Protein AF-A0A319D4X1-F1 (afdb_monomer)

Foldseek 3Di:
DDDDDDDPDDPDPDPDPDQDALVRLVVVLCVQCDPPHDPVSNVCVVVVDDPSSVVNNVVCCVVVPPQDDPVSVVVVVVVVVVVCPDPVVVVVVVVVVVVVVVVLVVVVVVLVVCLVVVVVVCVPPVPCVNVVSVVVVVVSVVVVVVVVVVVVVVVVLVVCCVVPLVVVLVDPPDDPVRNVVVVVVSVD

Mean predicted aligned error: 13.69 Å

Sequence (188 aa):
MAATLTFPSLPRFTPKANSPTFDEVAAKVDRIVGDNPTPDKYWAVQDQLTTEELAVLVDGAPAHNPIKTETQRSTYTDGAARALGSADAEDLLEKAANDAVAAAQEIDRGFLNLQSEIARIDVIHHSGFGGELTELKGRYDTILSESRDLAARLSAQTDIFDAQILPMVNRDDLTVDQKIMLVDWYIG

Organism: NCBI:txid1448320

Structure (mmCIF, N/CA/C/O backbone):
data_AF-A0A319D4X1-F1
#
_entry.id   AF-A0A319D4X1-F1
#
loop_
_atom_site.group_PDB
_atom_site.id
_atom_site.type_symbol
_atom_site.label_atom_id
_atom_site.label_alt_id
_atom_site.label_comp_id
_atom_site.label_asym_id
_atom_site.label_entity_id
_atom_site.label_seq_id
_atom_site.pdbx_PDB_ins_code
_atom_site.Cartn_x
_atom_site.Cartn_y
_atom_site.Cartn_z
_atom_site.occupancy
_atom_site.B_iso_or_equiv
_atom_site.auth_seq_id
_atom_site.auth_comp_id
_atom_site.auth_asym_id
_atom_site.auth_atom_id
_atom_site.pdbx_PDB_model_num
ATOM 1 N N . MET A 1 1 ? 9.209 64.287 -44.351 1.00 39.56 1 MET A N 1
ATOM 2 C CA . MET A 1 1 ? 7.982 63.537 -44.012 1.00 39.56 1 MET A CA 1
ATOM 3 C C . MET A 1 1 ? 8.406 62.199 -43.435 1.00 39.56 1 MET A C 1
ATOM 5 O O . MET A 1 1 ? 8.988 61.413 -44.166 1.00 39.56 1 MET A O 1
ATOM 9 N N . ALA A 1 2 ? 8.199 61.979 -42.138 1.00 36.66 2 ALA A N 1
ATOM 10 C CA . ALA A 1 2 ? 8.430 60.694 -41.481 1.00 36.66 2 ALA A CA 1
ATOM 11 C C . ALA A 1 2 ? 7.129 60.320 -40.763 1.00 36.66 2 ALA A C 1
ATOM 13 O O . ALA A 1 2 ? 6.598 61.125 -40.001 1.00 36.66 2 ALA A O 1
ATOM 14 N N . ALA A 1 3 ? 6.573 59.161 -41.109 1.00 39.78 3 ALA A N 1
ATOM 15 C CA . ALA A 1 3 ? 5.286 58.689 -40.621 1.00 39.78 3 ALA A CA 1
ATOM 16 C C . ALA A 1 3 ? 5.426 58.130 -39.199 1.00 39.78 3 ALA A C 1
ATOM 18 O O . ALA A 1 3 ? 6.251 57.254 -38.945 1.00 39.78 3 ALA A O 1
ATOM 19 N N . THR A 1 4 ? 4.610 58.637 -38.278 1.00 38.06 4 THR A N 1
ATOM 20 C CA . THR A 1 4 ? 4.496 58.129 -36.910 1.00 38.06 4 THR A CA 1
ATOM 21 C C . THR A 1 4 ? 3.738 56.803 -36.939 1.00 38.06 4 THR A C 1
ATOM 23 O O . THR A 1 4 ? 2.547 56.777 -37.242 1.00 38.06 4 THR A O 1
ATOM 26 N N . LEU A 1 5 ? 4.417 55.696 -36.640 1.00 39.69 5 LEU A N 1
ATOM 27 C CA . LEU A 1 5 ? 3.779 54.391 -36.473 1.00 39.69 5 LEU A CA 1
ATOM 28 C C . LEU A 1 5 ? 3.108 54.333 -35.095 1.00 39.69 5 LEU A C 1
ATOM 30 O O . LEU A 1 5 ? 3.773 54.364 -34.062 1.00 39.69 5 LEU A O 1
ATOM 34 N N . THR A 1 6 ? 1.778 54.279 -35.083 1.00 43.47 6 THR A N 1
ATOM 35 C CA . THR A 1 6 ? 0.977 54.034 -33.881 1.00 43.47 6 THR A CA 1
ATOM 36 C C . THR A 1 6 ? 0.981 52.534 -33.593 1.00 43.47 6 THR A C 1
ATOM 38 O O . THR A 1 6 ? 0.461 51.752 -34.387 1.00 43.47 6 THR A O 1
ATOM 41 N N . PHE A 1 7 ? 1.576 52.115 -32.476 1.00 46.25 7 PHE A N 1
ATOM 42 C CA . PHE A 1 7 ? 1.492 50.725 -32.028 1.00 46.25 7 PHE A CA 1
ATOM 43 C C . PHE A 1 7 ? 0.114 50.461 -31.398 1.00 46.25 7 PHE A C 1
ATOM 45 O O . PHE A 1 7 ? -0.331 51.272 -30.580 1.00 46.25 7 PHE A O 1
ATOM 52 N N . PRO A 1 8 ? -0.572 49.352 -31.735 1.00 51.84 8 PRO A N 1
ATOM 53 C CA . PRO A 1 8 ? -1.767 48.943 -31.010 1.00 51.84 8 PRO A CA 1
ATOM 54 C C . PRO A 1 8 ? -1.395 48.627 -29.557 1.00 51.84 8 PRO A C 1
ATOM 56 O O . PRO A 1 8 ? -0.375 47.992 -29.284 1.00 51.84 8 PRO A O 1
ATOM 59 N N . SER A 1 9 ? -2.207 49.100 -28.615 1.00 56.88 9 SER A N 1
ATOM 60 C CA . SER A 1 9 ? -2.034 48.798 -27.198 1.00 56.88 9 SER A CA 1
ATOM 61 C C . SER A 1 9 ? -2.176 47.291 -26.966 1.00 56.88 9 SER A C 1
ATOM 63 O O . SER A 1 9 ? -3.124 46.663 -27.437 1.00 56.88 9 SER A O 1
ATOM 65 N N . LEU A 1 10 ? -1.206 46.708 -26.254 1.00 47.34 10 LEU A N 1
ATOM 66 C CA . LEU A 1 10 ? -1.233 45.300 -25.860 1.00 47.34 10 LEU A CA 1
ATOM 67 C C . LEU A 1 10 ? -2.522 45.013 -25.069 1.00 47.34 10 LEU A C 1
ATOM 69 O O . LEU A 1 10 ? -2.896 45.831 -24.217 1.00 47.34 10 LEU A O 1
ATOM 73 N N . PRO A 1 11 ? -3.203 43.877 -25.310 1.00 48.12 11 PRO A N 1
ATOM 74 C CA . PRO A 1 11 ? -4.335 43.477 -24.488 1.00 48.12 11 PRO A CA 1
ATOM 75 C C . PRO A 1 11 ? -3.880 43.414 -23.027 1.00 48.12 11 PRO A C 1
ATOM 77 O O . PRO A 1 11 ? -2.875 42.784 -22.696 1.00 48.12 11 PRO A O 1
ATOM 80 N N . ARG A 1 12 ? -4.598 44.122 -22.149 1.00 45.59 12 ARG A N 1
ATOM 81 C CA . ARG A 1 12 ? -4.359 44.058 -20.707 1.00 45.59 12 ARG A CA 1
ATOM 82 C C . ARG A 1 12 ? -4.533 42.605 -20.280 1.00 45.59 12 ARG A C 1
ATOM 84 O O . ARG A 1 12 ? -5.593 42.032 -20.519 1.00 45.59 12 ARG A O 1
ATOM 91 N N . PHE A 1 13 ? -3.513 42.039 -19.642 1.00 41.12 13 PHE A N 1
ATOM 92 C CA . PHE A 1 13 ? -3.653 40.812 -18.870 1.00 41.12 13 PHE A CA 1
ATOM 93 C C . PHE A 1 13 ? -4.767 41.049 -17.845 1.00 41.12 13 PHE A C 1
ATOM 95 O O . PHE A 1 13 ? -4.584 41.769 -16.863 1.00 41.12 13 PHE A O 1
ATOM 102 N N . THR A 1 14 ? -5.951 40.501 -18.097 1.00 46.44 14 THR A N 1
ATOM 103 C CA . THR A 1 14 ? -6.913 40.263 -17.028 1.00 46.44 14 THR A CA 1
ATOM 104 C C . THR A 1 14 ? -6.267 39.261 -16.075 1.00 46.44 14 THR A C 1
ATOM 106 O O . THR A 1 14 ? -5.694 38.279 -16.561 1.00 46.44 14 THR A O 1
ATOM 109 N N . PRO A 1 15 ? -6.314 39.478 -14.749 1.00 45.69 15 PRO A N 1
ATOM 110 C CA . PRO A 1 15 ? -5.867 38.476 -13.796 1.00 45.69 15 PRO A CA 1
ATOM 111 C C . PRO A 1 15 ? -6.534 37.145 -14.141 1.00 45.69 15 PRO A C 1
ATOM 113 O O . PRO A 1 15 ? -7.727 37.112 -14.451 1.00 45.69 15 PRO A O 1
ATOM 116 N N . LYS A 1 16 ? -5.727 36.082 -14.164 1.00 47.66 16 LYS A N 1
ATOM 117 C CA . LYS A 1 16 ? -6.155 34.697 -14.366 1.00 47.66 16 LYS A CA 1
ATOM 118 C C . LYS A 1 16 ? -7.430 34.460 -13.547 1.00 47.66 16 LYS A C 1
ATOM 120 O O . LYS A 1 16 ? -7.474 34.843 -12.380 1.00 47.66 16 LYS A O 1
ATOM 125 N N . ALA A 1 17 ? -8.451 33.911 -14.205 1.00 52.28 17 ALA A N 1
ATOM 126 C CA . ALA A 1 17 ? -9.737 33.566 -13.615 1.00 52.28 17 ALA A CA 1
ATOM 127 C C . ALA A 1 17 ? -9.551 32.959 -12.216 1.00 52.28 17 ALA A C 1
ATOM 129 O O . ALA A 1 17 ? -8.661 32.129 -12.036 1.00 52.28 17 ALA A O 1
ATOM 130 N N . ASN A 1 18 ? -10.357 33.445 -11.266 1.00 63.00 18 ASN A N 1
ATOM 131 C CA . ASN A 1 18 ? -10.378 33.083 -9.850 1.00 63.00 18 ASN A CA 1
ATOM 132 C C . ASN A 1 18 ? -9.932 31.634 -9.619 1.00 63.00 18 ASN A C 1
ATOM 134 O O . ASN A 1 18 ? -10.606 30.710 -10.073 1.00 63.00 18 ASN A O 1
ATOM 138 N N . SER A 1 19 ? -8.802 31.443 -8.931 1.00 71.00 19 SER A N 1
ATOM 139 C CA . SER A 1 19 ? -8.437 30.122 -8.421 1.00 71.00 19 SER A CA 1
ATOM 140 C C . SER A 1 19 ? -9.612 29.573 -7.605 1.00 71.00 19 SER A C 1
ATOM 142 O O . SER A 1 19 ? -10.190 30.343 -6.829 1.00 71.00 19 SER A O 1
ATOM 144 N N . PRO A 1 20 ? -9.985 28.294 -7.784 1.00 82.00 20 PRO A N 1
ATOM 145 C CA . PRO A 1 20 ? -11.115 27.718 -7.072 1.00 82.00 20 PRO A CA 1
ATOM 146 C C . PRO A 1 20 ? -10.878 27.792 -5.562 1.00 82.00 20 PRO A C 1
ATOM 148 O O . PRO A 1 20 ? -9.755 27.635 -5.083 1.00 82.00 20 PRO A O 1
ATOM 151 N N . THR A 1 21 ? -11.933 28.080 -4.812 1.00 87.50 21 THR A N 1
ATOM 152 C CA . THR A 1 21 ? -11.900 28.140 -3.346 1.00 87.50 21 THR A CA 1
ATOM 153 C C . THR A 1 21 ? -12.151 26.765 -2.732 1.00 87.50 21 THR A C 1
ATOM 155 O O . THR A 1 21 ? -12.729 25.888 -3.372 1.00 87.50 21 THR A O 1
ATOM 158 N N . PHE A 1 22 ? -11.746 26.569 -1.472 1.00 88.75 22 PHE A N 1
ATOM 159 C CA . PHE A 1 22 ? -11.958 25.300 -0.768 1.00 88.75 22 PHE A CA 1
ATOM 160 C C . PHE A 1 22 ? -13.430 24.876 -0.775 1.00 88.75 22 PHE A C 1
ATOM 162 O O . PHE A 1 22 ? -13.730 23.743 -1.135 1.00 88.75 22 PHE A O 1
ATOM 169 N N . ASP A 1 23 ? -14.346 25.794 -0.461 1.00 89.00 23 ASP A N 1
ATOM 170 C CA . ASP A 1 23 ? -15.782 25.503 -0.406 1.00 89.00 23 ASP A CA 1
ATOM 171 C C . ASP A 1 23 ? -16.358 25.134 -1.784 1.00 89.00 23 ASP A C 1
ATOM 173 O O . ASP A 1 23 ? -17.223 24.264 -1.883 1.00 89.00 23 ASP A O 1
ATOM 177 N N . GLU A 1 24 ? -15.861 25.745 -2.866 1.00 90.38 24 GLU A N 1
ATOM 178 C CA . GLU A 1 24 ? -16.268 25.401 -4.236 1.00 90.38 24 GLU A CA 1
ATOM 179 C C . GLU A 1 24 ? -15.816 23.990 -4.621 1.00 90.38 24 GLU A C 1
ATOM 181 O O . GLU A 1 24 ? -16.595 23.229 -5.205 1.00 90.38 24 GLU A O 1
ATOM 186 N N . VAL A 1 25 ? -14.577 23.626 -4.276 1.00 91.56 25 VAL A N 1
ATOM 187 C CA . VAL A 1 25 ? -14.056 22.281 -4.544 1.00 91.56 25 VAL A CA 1
ATOM 188 C C . VAL A 1 25 ? -14.733 21.253 -3.638 1.00 91.56 25 VAL A C 1
ATOM 190 O O . VAL A 1 25 ? -15.152 20.211 -4.131 1.00 91.56 25 VAL A O 1
ATOM 193 N N . ALA A 1 26 ? -14.942 21.546 -2.354 1.00 90.31 26 ALA A N 1
ATOM 194 C CA . ALA A 1 26 ? -15.654 20.668 -1.424 1.00 90.31 26 ALA A CA 1
ATOM 195 C C . ALA A 1 26 ? -17.099 20.402 -1.882 1.00 90.31 26 ALA A C 1
ATOM 197 O O . ALA A 1 26 ? -17.522 19.252 -1.956 1.00 90.31 26 ALA A O 1
ATOM 198 N N . ALA A 1 27 ? -17.827 21.433 -2.323 1.00 90.50 27 ALA A N 1
ATOM 199 C CA . ALA A 1 27 ? -19.171 21.262 -2.879 1.00 90.50 27 ALA A CA 1
ATOM 200 C C . ALA A 1 27 ? -19.178 20.433 -4.177 1.00 90.50 27 ALA A C 1
ATOM 202 O O . ALA A 1 27 ? -20.160 19.751 -4.489 1.00 90.50 27 ALA A O 1
ATOM 203 N N . LYS A 1 28 ? -18.095 20.490 -4.962 1.00 90.81 28 LYS A N 1
ATOM 204 C CA . LYS A 1 28 ? -17.901 19.614 -6.123 1.00 90.81 28 LYS A CA 1
ATOM 205 C C . LYS A 1 28 ? -17.674 18.167 -5.679 1.00 90.81 28 LYS A C 1
ATOM 207 O O . LYS A 1 28 ? -18.304 17.285 -6.258 1.00 90.81 28 LYS A O 1
ATOM 212 N N . VAL A 1 29 ? -16.857 17.930 -4.650 1.00 90.94 29 VAL A N 1
ATOM 213 C CA . VAL A 1 29 ? -16.671 16.599 -4.042 1.00 90.94 29 VAL A CA 1
ATOM 214 C C . VAL A 1 29 ? -18.010 16.030 -3.575 1.00 90.94 29 VAL A C 1
ATOM 216 O O . VAL A 1 29 ? -18.377 14.935 -3.996 1.00 90.94 29 VAL A O 1
ATOM 219 N N . ASP A 1 30 ? -18.788 16.792 -2.806 1.00 90.69 30 ASP A N 1
ATOM 220 C CA . ASP A 1 30 ? -20.096 16.352 -2.302 1.00 90.69 30 ASP A CA 1
ATOM 221 C C . ASP A 1 30 ? -21.060 15.989 -3.438 1.00 90.69 30 ASP A C 1
ATOM 223 O O . ASP A 1 30 ? -21.793 15.004 -3.356 1.00 90.69 30 ASP A O 1
ATOM 227 N N . ARG A 1 31 ? -21.024 16.735 -4.550 1.00 91.44 31 ARG A N 1
ATOM 228 C CA . ARG A 1 31 ? -21.837 16.437 -5.737 1.00 91.44 31 ARG A CA 1
ATOM 229 C C . ARG A 1 31 ? -21.414 15.145 -6.437 1.00 91.44 31 ARG A C 1
ATOM 231 O O . ARG A 1 31 ? -22.276 14.442 -6.956 1.00 91.44 31 ARG A O 1
ATOM 238 N N . ILE A 1 32 ? -20.113 14.859 -6.489 1.00 88.75 32 ILE A N 1
ATOM 239 C CA . ILE A 1 32 ? -19.573 13.631 -7.095 1.00 88.75 32 ILE A CA 1
ATOM 240 C C . ILE A 1 32 ? -19.937 12.414 -6.237 1.00 88.75 32 ILE A C 1
ATOM 242 O O . ILE A 1 32 ? -20.349 11.381 -6.761 1.00 88.75 32 ILE A O 1
ATOM 246 N N . VAL A 1 33 ? -19.818 12.542 -4.916 1.00 91.31 33 VAL A N 1
ATOM 247 C CA . VAL A 1 33 ? -20.111 11.464 -3.963 1.00 91.31 33 VAL A CA 1
ATOM 248 C C . VAL A 1 33 ? -21.623 11.197 -3.869 1.00 91.31 33 VAL A C 1
ATOM 250 O O . VAL A 1 33 ? -22.069 10.039 -3.878 1.00 91.31 33 VAL A O 1
ATOM 253 N N . GLY A 1 34 ? -22.420 12.266 -3.862 1.00 89.56 34 GLY A N 1
ATOM 254 C CA . GLY A 1 34 ? -23.878 12.225 -3.825 1.00 89.56 34 GLY A CA 1
ATOM 255 C C . GLY A 1 34 ? -24.454 11.719 -2.499 1.00 89.56 34 GLY A C 1
ATOM 256 O O . GLY A 1 34 ? -23.746 11.515 -1.516 1.00 89.56 34 GLY A O 1
ATOM 257 N N . ASP A 1 35 ? -25.764 11.469 -2.488 1.00 89.00 35 ASP A N 1
ATOM 258 C CA . ASP A 1 35 ? -26.550 11.228 -1.263 1.00 89.00 35 ASP A CA 1
ATOM 259 C C . ASP A 1 35 ? -26.261 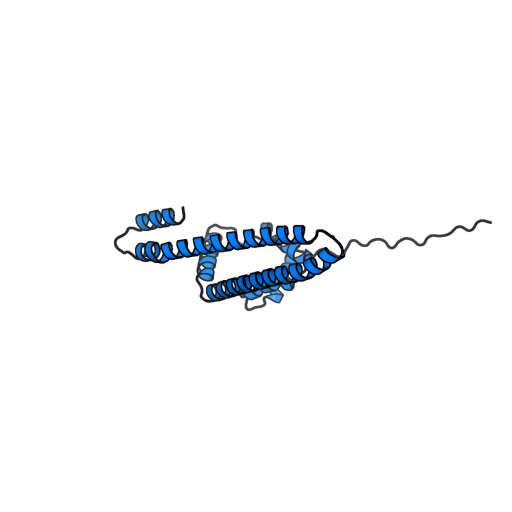9.895 -0.547 1.00 89.00 35 ASP A C 1
ATOM 261 O O . ASP A 1 35 ? -26.729 9.670 0.567 1.00 89.00 35 ASP A O 1
ATOM 265 N N . ASN A 1 36 ? -25.502 8.995 -1.179 1.00 83.75 36 ASN A N 1
ATOM 266 C CA . ASN A 1 36 ? -25.076 7.727 -0.586 1.00 83.75 36 ASN A CA 1
ATOM 267 C C . ASN A 1 36 ? -23.543 7.654 -0.572 1.00 83.75 36 ASN A C 1
ATOM 269 O O . ASN A 1 36 ? -22.966 7.029 -1.476 1.00 83.75 36 ASN A O 1
ATOM 273 N N . PRO A 1 37 ? -22.884 8.351 0.370 1.00 84.19 37 PRO A N 1
ATOM 274 C CA . PRO A 1 37 ? -21.434 8.391 0.450 1.00 84.19 37 PRO A CA 1
ATOM 275 C C . PRO A 1 37 ? -20.858 7.020 0.804 1.00 84.19 37 PRO A C 1
ATOM 277 O O . PRO A 1 37 ? -21.300 6.372 1.750 1.00 84.19 37 PRO A O 1
ATOM 280 N N . THR A 1 38 ? -19.834 6.600 0.063 1.00 80.56 38 THR A N 1
ATOM 281 C CA . THR A 1 38 ? -19.024 5.414 0.369 1.00 80.56 38 THR A CA 1
ATOM 282 C C . THR A 1 38 ? -17.539 5.774 0.273 1.00 80.56 38 THR A C 1
ATOM 284 O O . THR A 1 38 ? -17.199 6.706 -0.466 1.00 80.56 38 THR A O 1
ATOM 287 N N . PRO A 1 39 ? -16.640 5.065 0.983 1.00 77.19 39 PRO A N 1
ATOM 288 C CA . PRO A 1 39 ? -15.197 5.295 0.879 1.00 77.19 39 PRO A CA 1
AT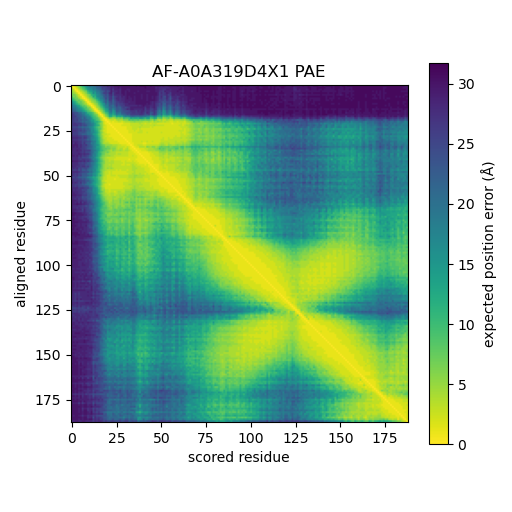OM 289 C C . PRO A 1 39 ? -14.688 5.285 -0.570 1.00 77.19 39 PRO A C 1
ATOM 291 O O . PRO A 1 39 ? -13.991 6.213 -0.972 1.00 77.19 39 PRO A O 1
ATOM 294 N N . ASP A 1 40 ? -15.132 4.326 -1.388 1.00 78.62 40 ASP A N 1
ATOM 295 C CA . ASP A 1 40 ? -14.744 4.226 -2.803 1.00 78.62 40 ASP A CA 1
ATOM 296 C C . ASP A 1 40 ? -15.137 5.451 -3.626 1.00 78.62 40 ASP A C 1
ATOM 298 O O . ASP A 1 40 ? -14.399 5.882 -4.511 1.00 78.62 40 ASP A O 1
ATOM 302 N N . LYS A 1 41 ? -16.294 6.051 -3.332 1.00 83.31 41 LYS A N 1
ATOM 303 C CA . LYS A 1 41 ? -16.720 7.271 -4.018 1.00 83.31 41 LYS A CA 1
ATOM 304 C C . LYS A 1 41 ? -15.843 8.455 -3.649 1.00 83.31 41 LYS A C 1
ATOM 306 O O . LYS A 1 41 ? -15.532 9.245 -4.530 1.00 83.31 41 LYS A O 1
ATOM 311 N N . TYR A 1 42 ? -15.427 8.569 -2.387 1.00 84.94 42 TYR A N 1
ATOM 312 C CA . TYR A 1 42 ? -14.456 9.587 -1.982 1.00 84.94 42 TYR A CA 1
ATOM 313 C C . TYR A 1 42 ? -13.078 9.334 -2.600 1.00 84.94 42 TYR A C 1
ATOM 315 O O . TYR A 1 42 ? -12.415 10.287 -2.998 1.00 84.94 42 TYR A O 1
ATOM 323 N N . TRP A 1 43 ? -12.666 8.073 -2.748 1.00 83.31 43 TRP A N 1
ATOM 324 C CA . TRP A 1 43 ? -11.414 7.722 -3.420 1.00 83.31 43 TRP A CA 1
ATOM 325 C C . TRP A 1 43 ? -11.436 8.081 -4.912 1.00 83.31 43 TRP A C 1
ATOM 327 O O . TRP A 1 43 ? -10.510 8.708 -5.419 1.00 83.31 43 TRP A O 1
ATOM 337 N N . ALA A 1 44 ? -12.532 7.774 -5.608 1.00 84.31 44 ALA A N 1
ATOM 338 C CA . ALA A 1 44 ? -12.709 8.048 -7.036 1.00 84.31 44 ALA A CA 1
ATOM 339 C C . ALA A 1 44 ? -12.850 9.544 -7.385 1.00 84.31 44 ALA A C 1
ATOM 341 O O . ALA A 1 44 ? -12.865 9.915 -8.562 1.00 84.31 44 ALA A O 1
ATOM 342 N N . VAL A 1 45 ? -12.981 10.425 -6.387 1.00 89.69 45 VAL A N 1
ATOM 343 C CA . VAL A 1 45 ? -13.009 11.879 -6.602 1.00 89.69 45 VAL A CA 1
ATOM 344 C C . VAL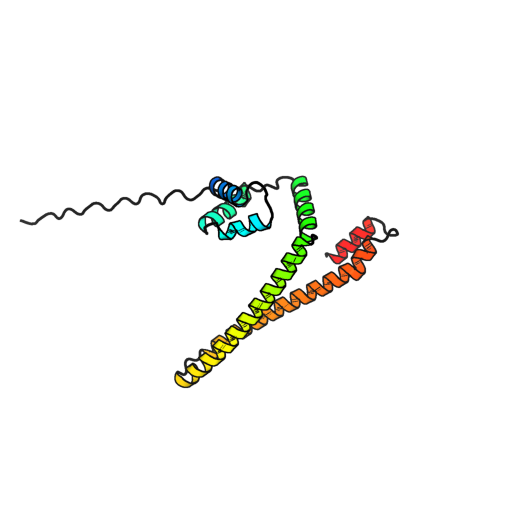 A 1 45 ? -11.659 12.382 -7.110 1.00 89.69 45 VAL A C 1
ATOM 346 O O . VAL A 1 45 ? -11.643 13.320 -7.904 1.00 89.69 45 VAL A O 1
ATOM 349 N N . GLN A 1 46 ? -10.541 11.760 -6.716 1.00 87.06 46 GLN A N 1
ATOM 350 C CA . GLN A 1 46 ? -9.207 12.227 -7.111 1.00 87.06 46 GLN A CA 1
ATOM 351 C C . GLN A 1 46 ? -9.021 12.257 -8.635 1.00 87.06 46 GLN A C 1
ATOM 353 O O . GLN A 1 46 ? -8.430 13.195 -9.160 1.00 87.06 46 GLN A O 1
ATOM 358 N N . ASP A 1 47 ? -9.617 11.294 -9.345 1.00 88.31 47 ASP A N 1
ATOM 359 C CA . ASP A 1 47 ? -9.543 11.182 -10.807 1.00 88.31 47 ASP A CA 1
ATOM 360 C C . ASP A 1 47 ? -10.406 12.233 -11.530 1.00 88.31 47 ASP A C 1
ATOM 362 O O . ASP A 1 47 ? -10.328 12.396 -12.748 1.00 88.31 47 ASP A O 1
ATOM 366 N N . GLN A 1 48 ? -11.259 12.946 -10.788 1.00 88.00 48 GLN A N 1
ATOM 367 C CA . GLN A 1 48 ? -12.230 13.918 -11.301 1.00 88.00 48 GLN A CA 1
ATOM 368 C C . GLN A 1 48 ? -11.901 15.366 -10.910 1.00 88.00 48 GLN A C 1
ATOM 370 O O . GLN A 1 48 ? -12.616 16.300 -11.302 1.00 88.00 48 GLN A O 1
ATOM 375 N N . LEU A 1 49 ? -10.833 15.564 -10.137 1.00 90.50 49 LEU A N 1
ATOM 376 C CA . LEU A 1 49 ? -10.332 16.873 -9.738 1.00 90.50 49 LEU A CA 1
ATOM 377 C C . LEU A 1 49 ? -9.068 17.232 -10.522 1.00 90.50 49 LEU A C 1
ATOM 379 O O . LEU A 1 49 ? -8.265 16.370 -10.873 1.00 90.50 49 LEU A O 1
ATOM 383 N N . THR A 1 50 ? -8.879 18.521 -10.802 1.00 91.62 50 THR A N 1
ATOM 384 C CA . THR A 1 50 ? -7.611 19.002 -11.368 1.00 91.62 50 THR A CA 1
ATOM 385 C C . THR A 1 50 ? -6.538 19.101 -10.287 1.00 91.62 50 THR A C 1
ATOM 387 O O . THR A 1 50 ? -6.835 19.176 -9.094 1.00 91.62 50 THR A O 1
ATOM 390 N N . THR A 1 51 ? -5.269 19.170 -10.695 1.00 89.38 51 THR A N 1
ATOM 391 C CA . THR A 1 51 ? -4.144 19.370 -9.771 1.00 89.38 51 THR A CA 1
ATOM 392 C C . THR A 1 51 ? -4.312 20.631 -8.920 1.00 89.38 51 THR A C 1
ATOM 394 O O . THR A 1 51 ? -4.009 20.612 -7.731 1.00 89.38 51 THR A O 1
ATOM 397 N N . GLU A 1 52 ? -4.823 21.723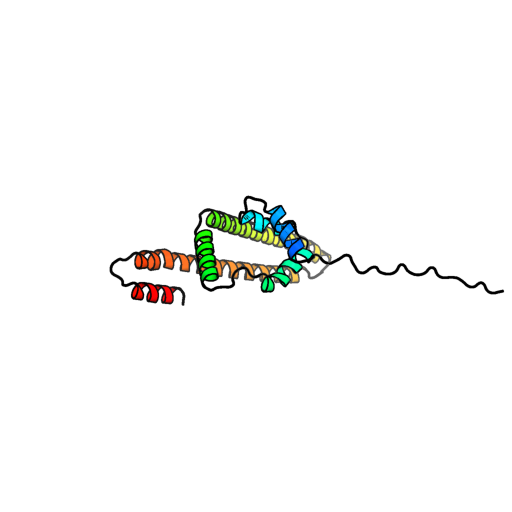 -9.496 1.00 88.88 52 GLU A N 1
ATOM 398 C CA . GLU A 1 52 ? -5.109 22.957 -8.757 1.00 88.88 52 GLU A CA 1
ATOM 399 C C . GLU A 1 52 ? -6.239 22.783 -7.735 1.00 88.88 52 GLU A C 1
ATOM 401 O O . GLU A 1 52 ? -6.137 23.302 -6.629 1.00 88.88 52 GLU A O 1
ATOM 406 N N . GLU A 1 53 ? -7.300 22.044 -8.068 1.00 89.81 53 GLU A N 1
ATOM 407 C CA . GLU A 1 53 ? -8.401 21.758 -7.139 1.00 89.81 53 GLU A CA 1
ATOM 408 C C . GLU A 1 53 ? -7.942 20.852 -5.984 1.00 89.81 53 GLU A C 1
ATOM 410 O O . GLU A 1 53 ? -8.285 21.103 -4.828 1.00 89.81 53 GLU A O 1
ATOM 415 N N . LEU A 1 54 ? -7.114 19.842 -6.275 1.00 89.38 54 LEU A N 1
ATOM 416 C CA . LEU A 1 54 ? -6.491 18.990 -5.259 1.00 89.38 54 LEU A CA 1
ATOM 417 C C . LEU A 1 54 ? -5.587 19.800 -4.325 1.00 89.38 54 LEU A C 1
ATOM 419 O O . LEU A 1 54 ? -5.672 19.644 -3.109 1.00 89.38 54 LEU A O 1
ATOM 423 N N . ALA A 1 55 ? -4.762 20.697 -4.875 1.00 89.06 55 ALA A N 1
ATOM 424 C CA . ALA A 1 55 ? -3.902 21.570 -4.079 1.00 89.06 55 ALA A CA 1
ATOM 425 C C . ALA A 1 55 ? -4.720 22.454 -3.125 1.00 89.06 55 ALA A C 1
ATOM 427 O O . ALA A 1 55 ? -4.382 22.567 -1.952 1.00 89.06 55 ALA A O 1
ATOM 428 N N . VAL A 1 56 ? -5.847 23.002 -3.591 1.00 91.62 56 VAL A N 1
ATOM 429 C CA . VAL A 1 56 ? -6.758 23.802 -2.758 1.00 91.62 56 VAL A CA 1
ATOM 430 C C . VAL A 1 56 ? -7.346 22.984 -1.601 1.00 91.62 56 VAL A C 1
ATOM 432 O O . VAL A 1 56 ? -7.428 23.495 -0.482 1.00 91.62 56 VAL A O 1
ATOM 435 N N . LEU A 1 57 ? -7.726 21.720 -1.830 1.00 88.19 57 LEU A N 1
ATOM 436 C CA . LEU A 1 57 ? -8.201 20.835 -0.758 1.00 88.19 57 LEU A CA 1
ATOM 437 C C . LEU A 1 57 ? -7.102 20.530 0.264 1.00 88.19 57 LEU A C 1
ATOM 439 O O . LEU A 1 57 ? -7.364 20.563 1.465 1.00 88.19 57 LEU A O 1
ATOM 443 N N . VAL A 1 58 ? -5.879 20.264 -0.200 1.00 87.88 58 VAL A N 1
ATOM 444 C CA . VAL A 1 58 ? -4.726 19.978 0.668 1.00 87.88 58 VAL A CA 1
ATOM 445 C C . VAL A 1 58 ? -4.359 21.200 1.512 1.00 87.88 58 VAL A C 1
ATOM 447 O O . VAL A 1 58 ? -4.234 21.083 2.731 1.00 87.88 58 VAL A O 1
ATOM 450 N N . ASP A 1 59 ? -4.254 22.376 0.894 1.00 89.69 59 ASP A N 1
ATOM 451 C CA . ASP A 1 59 ? -3.876 23.620 1.571 1.00 89.69 59 ASP A CA 1
ATOM 452 C C . ASP A 1 59 ? -4.953 24.088 2.564 1.00 89.69 59 ASP A C 1
ATOM 454 O O . ASP A 1 59 ? -4.640 24.658 3.612 1.00 89.69 59 ASP A O 1
ATOM 458 N N . GLY A 1 60 ? -6.231 23.831 2.263 1.00 85.44 60 GLY A N 1
ATOM 459 C CA . GLY A 1 60 ? -7.354 24.149 3.145 1.00 85.44 60 GLY A CA 1
ATOM 460 C C . GLY A 1 60 ? -7.581 23.132 4.270 1.00 85.44 60 GLY A C 1
ATOM 461 O O . GLY A 1 60 ? -8.139 23.490 5.311 1.00 85.44 60 GLY A O 1
ATOM 462 N N . ALA A 1 61 ? -7.121 21.886 4.123 1.00 84.25 61 ALA A N 1
ATOM 463 C CA . ALA A 1 61 ? -7.393 20.807 5.076 1.00 84.25 61 ALA A CA 1
ATOM 464 C C . ALA A 1 61 ? -7.078 21.151 6.549 1.00 84.25 61 ALA A C 1
ATOM 466 O O . ALA A 1 61 ? -7.909 20.839 7.408 1.00 84.25 61 ALA A O 1
ATOM 467 N N . PRO A 1 62 ? -5.967 21.840 6.896 1.00 84.94 62 PRO A N 1
ATOM 468 C CA . PRO A 1 62 ? -5.691 22.212 8.284 1.00 84.94 62 PRO A CA 1
ATOM 469 C C . PRO A 1 62 ? -6.757 23.134 8.894 1.00 84.94 62 PRO A C 1
ATOM 471 O O . PRO A 1 62 ? -7.132 22.963 10.054 1.00 84.94 62 PRO A O 1
ATOM 474 N N . ALA A 1 63 ? -7.266 24.098 8.118 1.00 85.81 63 ALA A N 1
ATOM 475 C CA . ALA A 1 63 ? -8.290 25.044 8.566 1.00 85.81 63 ALA A CA 1
ATOM 476 C C . ALA A 1 63 ? -9.689 24.405 8.641 1.00 85.81 63 ALA A C 1
ATOM 478 O O . ALA A 1 63 ? -10.527 24.830 9.440 1.00 85.81 63 ALA A O 1
ATOM 479 N N . HIS A 1 64 ? -9.919 23.358 7.846 1.00 84.75 64 HIS A N 1
ATOM 480 C CA . HIS A 1 64 ? -11.195 22.653 7.729 1.00 84.75 64 HIS A CA 1
ATOM 481 C C . HIS A 1 64 ? -11.203 21.277 8.415 1.00 84.75 64 HIS A C 1
ATOM 483 O O . HIS A 1 64 ? -12.091 20.468 8.155 1.00 84.75 64 HIS A O 1
ATOM 489 N N . ASN A 1 65 ? -10.261 21.012 9.327 1.00 82.69 65 ASN A N 1
ATOM 490 C CA . ASN A 1 65 ? -10.185 19.738 10.037 1.00 82.69 65 ASN A CA 1
ATOM 491 C C . ASN A 1 65 ? -11.495 19.448 10.818 1.00 82.69 65 ASN A C 1
ATOM 493 O O . ASN A 1 65 ? -11.852 20.211 11.730 1.00 82.69 65 ASN A O 1
ATOM 497 N N . PRO A 1 66 ? -12.214 18.350 10.503 1.00 81.50 66 PRO A N 1
ATOM 498 C CA . PRO A 1 66 ? -13.457 17.996 11.186 1.00 81.50 66 PRO A CA 1
ATOM 499 C C . PRO A 1 66 ? -13.229 17.447 12.604 1.00 81.50 66 PRO A C 1
ATOM 501 O O . PRO A 1 66 ? -14.154 17.456 13.418 1.00 81.50 66 PRO A O 1
ATOM 504 N N . ILE A 1 67 ? -12.010 17.002 12.927 1.00 87.75 67 ILE A N 1
ATOM 505 C CA . ILE A 1 67 ? -11.647 16.421 14.224 1.00 87.75 67 ILE A CA 1
ATOM 506 C C . ILE A 1 67 ? -11.074 17.520 15.127 1.00 87.75 67 ILE A C 1
ATOM 508 O O . ILE A 1 67 ? -9.892 17.856 15.057 1.00 87.75 67 ILE A O 1
ATOM 512 N N . LYS A 1 68 ? -11.922 18.091 15.987 1.00 89.25 68 LYS A N 1
ATOM 513 C CA . LYS A 1 68 ? -11.590 19.219 16.878 1.00 89.25 68 LYS A CA 1
ATOM 514 C C . LYS A 1 68 ? -11.474 18.826 18.347 1.00 89.25 68 LYS A C 1
ATOM 516 O O . LYS A 1 68 ? -10.850 19.547 19.121 1.00 89.25 68 LYS A O 1
ATOM 521 N N . THR A 1 69 ? -12.089 17.716 18.746 1.00 91.56 69 THR A N 1
ATOM 522 C CA . THR A 1 69 ? -12.110 17.248 20.137 1.00 91.56 69 THR A CA 1
ATOM 523 C C . THR A 1 69 ? -11.529 15.849 20.271 1.00 91.56 69 THR A C 1
ATOM 525 O O . THR A 1 69 ? -11.496 15.078 19.313 1.00 91.56 69 THR A O 1
ATOM 528 N N . GLU A 1 70 ? -11.116 15.496 21.487 1.00 88.81 70 GLU A N 1
ATOM 529 C CA . GLU A 1 70 ? -10.608 14.152 21.769 1.00 88.81 70 GLU A CA 1
ATOM 530 C C . GLU A 1 70 ? -11.682 13.077 21.575 1.00 88.81 70 GLU A C 1
ATOM 532 O O . GLU A 1 70 ? -11.410 12.007 21.046 1.00 88.81 70 GLU A O 1
ATOM 537 N N . THR A 1 71 ? -12.942 13.388 21.887 1.00 90.88 71 THR A N 1
ATOM 538 C CA . THR A 1 71 ? -14.069 12.492 21.596 1.00 90.88 71 THR A CA 1
ATOM 539 C C . THR A 1 71 ? -14.232 12.254 20.094 1.00 90.88 71 THR A C 1
ATOM 541 O O . THR A 1 71 ? -14.433 11.120 19.680 1.00 90.88 71 THR A O 1
ATOM 544 N N . GLN A 1 72 ? -14.109 13.294 19.260 1.00 88.12 72 GLN A N 1
ATOM 545 C CA . GLN A 1 72 ? -14.159 13.136 17.801 1.00 88.12 72 GLN A CA 1
ATOM 546 C C . GLN A 1 72 ? -12.975 12.321 17.279 1.00 88.12 72 GLN A C 1
ATOM 548 O O . GLN A 1 72 ? -13.156 11.510 16.374 1.00 88.12 72 GLN A O 1
ATOM 553 N N . ARG A 1 73 ? -11.787 12.506 17.868 1.00 88.19 73 ARG A N 1
ATOM 554 C CA . ARG A 1 73 ? -10.600 11.708 17.551 1.00 88.19 73 ARG A CA 1
ATOM 555 C C . ARG A 1 73 ? -10.836 10.236 17.878 1.00 88.19 73 ARG A C 1
ATOM 557 O O . ARG A 1 73 ? -10.634 9.405 17.006 1.00 88.19 73 ARG A O 1
ATOM 564 N N . SER A 1 74 ? -11.318 9.928 19.082 1.00 86.56 74 SER A N 1
ATOM 565 C CA . SER A 1 74 ? -11.636 8.556 19.495 1.00 86.56 74 SER A CA 1
ATOM 566 C C . SER A 1 74 ? -12.652 7.910 18.555 1.00 86.56 74 SER A C 1
ATOM 568 O O . SER A 1 74 ? -12.400 6.827 18.043 1.00 86.56 74 SER A O 1
ATOM 570 N N . THR A 1 75 ? -13.758 8.598 18.249 1.00 87.50 75 THR A N 1
ATOM 571 C CA . THR A 1 75 ? -14.785 8.085 17.330 1.00 87.50 75 THR A CA 1
ATOM 572 C C . THR A 1 75 ? -14.232 7.829 15.929 1.00 87.50 75 THR A C 1
ATOM 574 O O . THR A 1 75 ? -14.575 6.825 15.308 1.00 87.50 75 THR A O 1
ATOM 577 N N . TYR A 1 76 ? -13.380 8.725 15.421 1.00 86.94 76 TYR A N 1
ATOM 578 C CA . TYR A 1 76 ? -12.711 8.531 14.137 1.00 86.94 76 TYR A CA 1
ATOM 579 C C . TYR A 1 76 ? -11.802 7.299 14.166 1.00 86.94 76 TYR A C 1
ATOM 581 O O . TYR A 1 76 ? -11.899 6.458 13.278 1.00 86.94 76 TYR A O 1
ATOM 589 N N . THR A 1 77 ? -10.965 7.166 15.197 1.00 85.94 77 THR A N 1
ATOM 590 C CA . THR A 1 77 ? -10.057 6.024 15.361 1.00 85.94 77 THR A CA 1
ATOM 591 C C . THR A 1 77 ? -10.826 4.706 15.448 1.00 85.94 77 THR A C 1
ATOM 593 O O . THR A 1 77 ? -10.481 3.760 14.745 1.00 85.94 77 THR A O 1
ATOM 596 N N . ASP A 1 78 ? -11.904 4.652 16.233 1.00 85.62 78 ASP A N 1
ATOM 597 C CA . ASP A 1 78 ? -12.747 3.459 16.360 1.00 85.62 78 ASP A CA 1
ATOM 598 C C . ASP A 1 78 ? -13.420 3.094 15.031 1.00 85.62 78 ASP A C 1
ATOM 600 O O . ASP A 1 78 ? -13.482 1.923 14.651 1.00 85.62 78 ASP A O 1
ATOM 604 N N . GLY A 1 79 ? -13.924 4.098 14.307 1.00 83.62 79 GLY A N 1
ATOM 605 C CA . GLY A 1 79 ? -14.518 3.915 12.985 1.00 83.62 79 GLY A CA 1
ATOM 606 C C . GLY A 1 79 ? -13.505 3.399 11.965 1.00 83.62 79 GLY A C 1
ATOM 607 O O . GLY A 1 79 ? -13.794 2.441 11.250 1.00 83.62 79 GLY A O 1
ATOM 608 N N . ALA A 1 80 ? -12.306 3.982 11.942 1.00 83.88 80 ALA A N 1
ATOM 609 C CA . ALA A 1 80 ? -11.215 3.560 11.072 1.00 83.88 80 ALA A CA 1
ATOM 610 C C . ALA A 1 80 ? -10.766 2.126 11.383 1.00 83.88 80 ALA A C 1
ATOM 612 O O . ALA A 1 80 ? -10.631 1.322 10.466 1.00 83.88 80 ALA A O 1
ATOM 613 N N . ALA A 1 81 ? -10.613 1.773 12.662 1.00 80.50 81 ALA A N 1
ATOM 614 C CA . ALA A 1 81 ? -10.248 0.420 13.073 1.00 80.50 81 ALA A CA 1
ATOM 615 C C . ALA A 1 81 ? -11.291 -0.616 12.624 1.00 80.50 81 ALA A C 1
ATOM 617 O O . ALA A 1 81 ? -10.938 -1.667 12.094 1.00 80.50 81 ALA A O 1
ATOM 618 N N . ARG A 1 82 ? -12.585 -0.306 12.774 1.00 80.38 82 ARG A N 1
ATOM 619 C CA . ARG A 1 82 ? -13.672 -1.185 12.310 1.00 80.38 82 ARG A CA 1
ATOM 620 C C . ARG A 1 82 ? -13.722 -1.311 10.794 1.00 80.38 82 ARG A C 1
ATOM 622 O O . ARG A 1 82 ? -13.985 -2.399 10.299 1.00 80.38 82 ARG A O 1
ATOM 629 N N . ALA A 1 83 ? -13.487 -0.217 10.072 1.00 81.06 83 ALA A N 1
ATOM 630 C CA . ALA A 1 83 ? -13.438 -0.239 8.617 1.00 81.06 83 ALA A CA 1
ATOM 631 C C . ALA A 1 83 ? -12.266 -1.098 8.120 1.00 81.06 83 ALA A C 1
ATOM 633 O O . ALA A 1 83 ? -12.462 -1.937 7.249 1.00 81.06 83 ALA A O 1
ATOM 634 N N . LEU A 1 84 ? -11.080 -0.956 8.719 1.00 80.00 84 LEU A N 1
ATOM 635 C CA . LEU A 1 84 ? -9.896 -1.752 8.375 1.00 80.00 84 LEU A CA 1
ATOM 636 C C . LEU A 1 84 ? -10.061 -3.245 8.686 1.00 80.00 84 LEU A C 1
ATOM 638 O O . LEU A 1 84 ? -9.496 -4.069 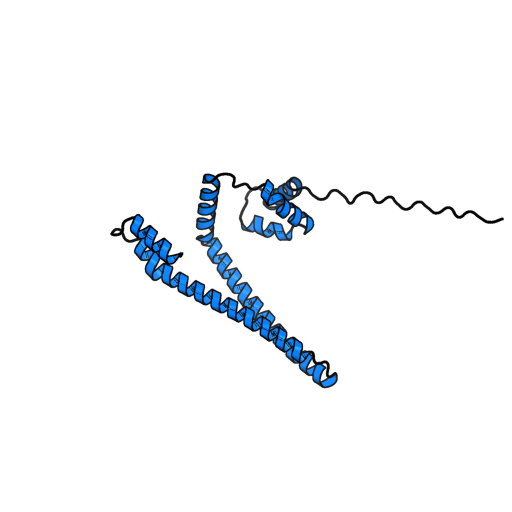7.981 1.00 80.00 84 LEU A O 1
ATOM 642 N N . GLY A 1 85 ? -10.837 -3.594 9.714 1.00 79.31 85 GLY A N 1
ATOM 643 C CA . GLY A 1 85 ? -11.174 -4.983 10.043 1.00 79.31 85 GLY A CA 1
ATOM 644 C C . GLY A 1 85 ? -12.395 -5.541 9.302 1.00 79.31 85 GLY A C 1
ATOM 645 O O . GLY A 1 85 ? -12.908 -6.585 9.700 1.00 79.31 85 GLY A O 1
ATOM 646 N N . SER A 1 86 ? -12.926 -4.831 8.302 1.00 81.50 86 SER A N 1
ATOM 647 C CA . SER A 1 86 ? -14.079 -5.290 7.519 1.00 81.50 86 SER A CA 1
ATOM 648 C C . SER A 1 86 ? -13.652 -6.160 6.334 1.00 81.50 86 SER A C 1
ATOM 650 O O . SER A 1 86 ? -12.550 -6.002 5.815 1.00 81.50 86 SER A O 1
ATOM 652 N N . ALA A 1 87 ? -14.555 -7.027 5.865 1.00 82.62 87 ALA A N 1
ATOM 653 C CA . ALA A 1 87 ? -14.322 -7.844 4.670 1.00 82.62 87 ALA A CA 1
ATOM 654 C C . ALA A 1 87 ? -14.053 -6.984 3.421 1.00 82.62 87 ALA A C 1
ATOM 656 O O . ALA A 1 87 ? -13.188 -7.316 2.623 1.00 82.62 87 ALA A O 1
ATOM 657 N N . ASP A 1 88 ? -14.722 -5.831 3.295 1.00 76.62 88 ASP A N 1
ATOM 658 C CA . ASP A 1 88 ? -14.492 -4.901 2.181 1.00 76.62 88 ASP A CA 1
ATOM 659 C C . ASP A 1 88 ? -13.037 -4.395 2.159 1.00 76.62 88 ASP A C 1
ATOM 661 O O . ASP A 1 88 ? -12.432 -4.254 1.096 1.00 76.62 88 ASP A O 1
ATOM 665 N N . ALA A 1 89 ? -12.455 -4.125 3.332 1.00 81.12 89 ALA A N 1
ATOM 666 C CA . ALA A 1 89 ? -11.057 -3.716 3.430 1.00 81.12 89 ALA A CA 1
ATOM 667 C C . ALA A 1 89 ? -10.097 -4.874 3.126 1.00 81.12 89 ALA A C 1
ATOM 669 O O . ALA A 1 89 ? -9.080 -4.648 2.474 1.00 81.12 89 ALA A O 1
ATOM 670 N N . GLU A 1 90 ? -10.422 -6.094 3.555 1.00 83.00 90 GLU A N 1
ATOM 671 C CA . GLU A 1 90 ? -9.657 -7.301 3.226 1.00 83.00 90 GLU A CA 1
ATOM 672 C C . GLU A 1 90 ? -9.606 -7.530 1.707 1.00 83.00 90 GLU A C 1
ATOM 674 O O . GLU A 1 90 ? -8.514 -7.605 1.142 1.00 83.00 90 GLU A O 1
ATOM 679 N N . ASP A 1 91 ? -10.759 -7.504 1.034 1.00 82.56 91 ASP A N 1
ATOM 680 C CA . ASP A 1 91 ? -10.870 -7.658 -0.422 1.00 82.56 91 ASP A CA 1
ATOM 681 C C . ASP A 1 91 ? -10.073 -6.575 -1.174 1.00 82.56 91 ASP A C 1
ATOM 683 O O . ASP A 1 91 ? -9.381 -6.850 -2.163 1.00 82.56 91 ASP A O 1
ATOM 687 N N . LEU A 1 92 ? -10.142 -5.320 -0.710 1.00 81.94 92 LEU A N 1
ATOM 688 C CA . LEU A 1 92 ? -9.387 -4.209 -1.296 1.00 81.94 92 LEU A CA 1
ATOM 689 C C . LEU A 1 92 ? -7.876 -4.377 -1.114 1.00 81.94 92 LEU A C 1
ATOM 691 O O . LEU A 1 92 ? -7.119 -4.123 -2.055 1.00 81.94 92 LEU A O 1
ATOM 695 N N . LEU A 1 93 ? -7.431 -4.799 0.072 1.00 84.25 93 LEU A N 1
ATOM 696 C CA . LEU A 1 93 ? -6.018 -5.036 0.363 1.00 84.25 93 LEU A CA 1
ATOM 697 C C . LEU A 1 93 ? -5.475 -6.217 -0.446 1.00 84.25 93 LEU A C 1
ATOM 699 O O . LEU A 1 93 ? -4.385 -6.108 -1.010 1.00 84.25 93 LEU A O 1
ATOM 703 N N . GLU A 1 94 ? -6.238 -7.304 -0.568 1.00 87.50 94 GLU A N 1
ATOM 704 C CA . GLU A 1 94 ? -5.870 -8.453 -1.396 1.00 87.50 94 GLU A CA 1
ATOM 705 C C . GLU A 1 94 ? -5.751 -8.051 -2.869 1.00 87.50 94 GLU A C 1
ATOM 707 O O . GLU A 1 94 ? -4.747 -8.343 -3.528 1.00 87.50 94 GLU A O 1
ATOM 712 N N . LYS A 1 95 ? -6.740 -7.320 -3.393 1.00 86.81 95 LYS A N 1
ATOM 713 C CA . LYS A 1 95 ? -6.695 -6.816 -4.767 1.00 86.81 95 LYS A CA 1
ATOM 714 C C . LYS A 1 95 ? -5.482 -5.914 -4.993 1.00 86.81 95 LYS A C 1
ATOM 716 O O . LYS A 1 95 ? -4.754 -6.117 -5.960 1.00 86.81 95 LYS A O 1
ATOM 721 N N . ALA A 1 96 ? -5.235 -4.958 -4.098 1.00 85.62 96 ALA A N 1
ATOM 722 C CA . ALA A 1 96 ? -4.090 -4.058 -4.203 1.00 85.62 96 ALA A CA 1
ATOM 723 C C . ALA A 1 96 ? -2.753 -4.818 -4.164 1.00 85.62 96 ALA A C 1
ATOM 725 O O . ALA A 1 96 ? -1.838 -4.494 -4.923 1.00 85.62 96 ALA A O 1
ATOM 726 N N . ALA A 1 97 ? -2.641 -5.856 -3.328 1.00 86.31 97 ALA A N 1
ATOM 727 C CA . ALA A 1 97 ? -1.463 -6.716 -3.281 1.00 86.31 97 ALA A CA 1
ATOM 728 C C . ALA A 1 97 ? -1.258 -7.472 -4.605 1.00 86.31 97 ALA A C 1
ATOM 730 O O . ALA A 1 97 ? -0.145 -7.500 -5.136 1.00 86.31 97 ALA A O 1
ATOM 731 N N . ASN A 1 98 ? -2.327 -8.030 -5.175 1.00 90.19 98 ASN A N 1
ATOM 732 C CA . ASN A 1 98 ? -2.285 -8.721 -6.464 1.00 90.19 98 ASN A CA 1
ATOM 733 C C . ASN A 1 98 ? -1.906 -7.778 -7.617 1.00 90.19 98 ASN A C 1
ATOM 735 O O . ASN A 1 98 ? -1.040 -8.117 -8.428 1.00 90.19 98 ASN A O 1
ATOM 739 N N . ASP A 1 99 ? -2.492 -6.580 -7.658 1.00 90.75 99 ASP A N 1
ATOM 740 C CA . ASP A 1 99 ? -2.178 -5.551 -8.653 1.00 90.75 99 ASP A CA 1
ATOM 741 C C . ASP A 1 99 ? -0.704 -5.113 -8.549 1.00 90.75 99 ASP A C 1
ATOM 743 O O . ASP A 1 99 ? -0.014 -4.988 -9.564 1.00 90.75 99 ASP A O 1
ATOM 747 N N . ALA A 1 100 ? -0.172 -4.963 -7.329 1.00 88.44 100 ALA A N 1
ATOM 748 C CA . ALA A 1 100 ? 1.239 -4.649 -7.103 1.00 88.44 100 ALA A CA 1
ATOM 749 C C . ALA A 1 100 ? 2.178 -5.767 -7.594 1.00 88.44 100 ALA A C 1
ATOM 751 O O . ALA A 1 100 ? 3.203 -5.487 -8.223 1.00 88.44 100 ALA A O 1
ATOM 752 N N . VAL A 1 101 ? 1.825 -7.037 -7.358 1.00 90.50 101 VAL A N 1
ATOM 753 C CA . VAL A 1 101 ? 2.582 -8.192 -7.873 1.00 90.50 101 VAL A CA 1
ATOM 754 C C . VAL A 1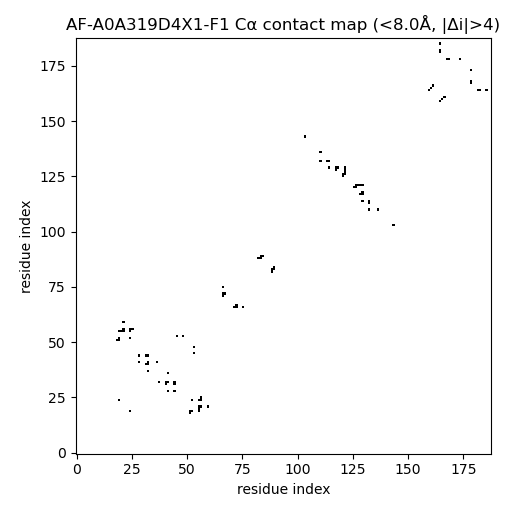 101 ? 2.576 -8.211 -9.401 1.00 90.50 101 VAL A C 1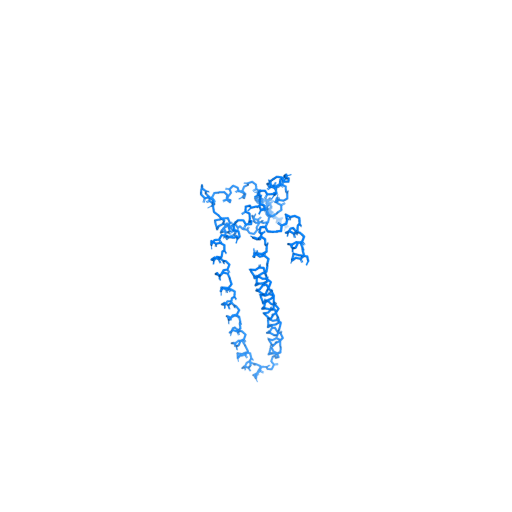
ATOM 756 O O . VAL A 1 101 ? 3.629 -8.414 -10.011 1.00 90.50 101 VAL A O 1
ATOM 759 N N . ALA A 1 102 ? 1.421 -7.976 -10.026 1.00 92.31 102 ALA A N 1
ATOM 760 C CA . ALA A 1 102 ? 1.302 -7.919 -11.479 1.00 92.31 102 ALA A CA 1
ATOM 761 C C . ALA A 1 102 ? 2.157 -6.786 -12.069 1.00 92.31 102 ALA A C 1
ATOM 763 O O . ALA A 1 102 ? 2.958 -7.028 -12.974 1.00 92.31 102 ALA A O 1
ATOM 764 N N . ALA A 1 103 ? 2.073 -5.580 -11.501 1.00 92.06 103 ALA A N 1
ATOM 765 C CA . ALA A 1 103 ? 2.873 -4.435 -11.928 1.00 92.06 103 ALA A CA 1
ATOM 766 C C . ALA A 1 103 ? 4.383 -4.710 -11.815 1.00 92.06 103 ALA A C 1
ATOM 768 O O . ALA A 1 103 ? 5.141 -4.416 -12.742 1.00 92.06 103 ALA A O 1
ATOM 769 N N . ALA A 1 104 ? 4.832 -5.337 -10.723 1.00 92.25 104 ALA A N 1
ATOM 770 C CA . ALA A 1 104 ? 6.236 -5.708 -10.557 1.00 92.25 104 ALA A CA 1
ATOM 771 C C . ALA A 1 104 ? 6.711 -6.696 -11.644 1.00 92.25 104 ALA A C 1
ATOM 773 O O . ALA A 1 104 ? 7.806 -6.556 -12.194 1.00 92.25 104 ALA A O 1
ATOM 774 N N . GLN A 1 105 ? 5.880 -7.677 -12.007 1.00 91.81 105 GLN A N 1
ATOM 775 C CA . GLN A 1 105 ? 6.194 -8.620 -13.087 1.00 91.81 105 GLN A CA 1
ATOM 776 C C . GLN A 1 105 ? 6.251 -7.940 -14.462 1.00 91.81 105 GLN A C 1
ATOM 778 O O . GLN A 1 105 ? 7.088 -8.295 -15.298 1.00 91.81 105 GLN A O 1
ATOM 783 N N . GLU A 1 106 ? 5.372 -6.970 -14.714 1.00 94.06 106 GLU A N 1
ATOM 784 C CA . GLU A 1 106 ? 5.373 -6.198 -15.958 1.00 94.06 106 GLU A CA 1
ATOM 785 C C . GLU A 1 106 ? 6.628 -5.336 -16.096 1.00 94.06 106 GLU A C 1
ATOM 787 O O . GLU A 1 106 ? 7.255 -5.344 -17.159 1.00 94.06 106 GLU A O 1
ATOM 792 N N . ILE A 1 107 ? 7.040 -4.657 -15.022 1.00 92.56 107 ILE A N 1
ATOM 793 C CA . ILE A 1 107 ? 8.278 -3.868 -14.993 1.00 92.56 107 ILE A CA 1
ATOM 794 C C . ILE A 1 107 ? 9.492 -4.767 -15.256 1.00 92.56 107 ILE A C 1
ATOM 796 O O . ILE A 1 107 ? 10.335 -4.430 -16.091 1.00 92.56 107 ILE A O 1
ATOM 800 N N . ASP A 1 108 ? 9.558 -5.942 -14.622 1.00 91.25 108 ASP A N 1
ATOM 801 C CA . ASP A 1 108 ? 10.643 -6.903 -14.849 1.00 91.25 108 ASP A CA 1
ATOM 802 C C . ASP A 1 108 ? 10.708 -7.368 -16.308 1.00 91.25 108 ASP A C 1
ATOM 804 O O . ASP A 1 108 ? 11.780 -7.399 -16.922 1.00 91.25 108 ASP A O 1
ATOM 808 N N . ARG A 1 109 ? 9.553 -7.672 -16.911 1.00 91.69 109 ARG A N 1
ATOM 809 C CA . ARG A 1 109 ? 9.473 -8.000 -18.340 1.00 91.69 109 ARG A CA 1
ATOM 810 C C . ARG A 1 109 ? 9.925 -6.824 -19.210 1.00 91.69 109 ARG A C 1
ATOM 812 O O . ARG A 1 109 ? 10.610 -7.037 -20.210 1.00 91.69 109 ARG A O 1
ATOM 819 N N . GLY A 1 110 ? 9.581 -5.598 -18.822 1.00 92.69 110 GLY A N 1
ATOM 820 C CA . GLY A 1 110 ? 10.049 -4.369 -19.458 1.00 92.69 110 GLY A CA 1
ATOM 821 C C . GLY A 1 110 ? 11.574 -4.264 -19.462 1.00 92.69 110 GLY A C 1
ATOM 822 O O . GLY A 1 110 ? 12.164 -4.061 -20.525 1.00 92.69 110 GLY A O 1
ATOM 823 N N . PHE A 1 111 ? 12.223 -4.486 -18.316 1.00 91.69 111 PHE A N 1
ATOM 824 C CA . PHE A 1 111 ? 13.685 -4.509 -18.225 1.00 91.69 111 PHE A CA 1
ATOM 825 C C . PHE A 1 111 ? 14.311 -5.574 -19.126 1.00 91.69 111 PHE A C 1
ATOM 827 O O . PHE A 1 111 ? 15.274 -5.273 -19.828 1.00 91.69 111 PHE A O 1
ATOM 834 N N . LEU A 1 112 ? 13.763 -6.793 -19.159 1.00 88.94 112 LEU A N 1
ATOM 835 C CA . LEU A 1 112 ? 14.269 -7.865 -20.026 1.00 88.94 112 LEU A CA 1
ATOM 836 C C . LEU A 1 112 ? 14.178 -7.498 -21.514 1.00 88.94 112 LEU A C 1
ATOM 838 O O . LEU A 1 112 ? 15.132 -7.704 -22.268 1.00 88.94 112 LEU A O 1
ATOM 842 N N . ASN A 1 113 ? 13.055 -6.913 -21.933 1.00 90.00 113 ASN A N 1
ATOM 843 C CA . ASN A 1 113 ? 12.869 -6.456 -23.309 1.00 90.00 113 ASN A CA 1
ATOM 844 C C . ASN A 1 113 ? 13.853 -5.331 -23.660 1.00 90.00 113 ASN A C 1
ATOM 846 O O . ASN A 1 113 ? 14.517 -5.395 -24.695 1.00 90.00 113 ASN A O 1
ATOM 850 N N . LEU A 1 114 ? 13.997 -4.335 -22.779 1.00 89.75 114 LEU A N 1
ATOM 851 C CA . LEU A 1 114 ? 14.940 -3.230 -22.962 1.00 89.75 114 LEU A CA 1
ATOM 852 C C . LEU A 1 114 ? 16.385 -3.723 -23.035 1.00 89.75 114 LEU A C 1
ATOM 854 O O . LEU A 1 114 ? 17.133 -3.267 -23.894 1.00 89.75 114 LEU A O 1
ATOM 858 N N . GLN A 1 115 ? 16.771 -4.681 -22.190 1.00 87.81 115 GLN A N 1
ATOM 859 C CA . GLN A 1 115 ? 18.105 -5.280 -22.223 1.00 87.81 115 GLN A CA 1
ATOM 860 C C . GLN A 1 115 ? 18.369 -5.977 -23.557 1.00 87.81 115 GLN A C 1
ATOM 862 O O . GLN A 1 115 ? 19.457 -5.832 -24.111 1.00 87.81 115 GLN A O 1
ATOM 867 N N . SER A 1 116 ? 17.379 -6.692 -24.103 1.00 86.00 116 SER A N 1
ATOM 868 C CA . SER A 1 116 ? 17.515 -7.356 -25.402 1.00 86.00 116 SER A CA 1
ATOM 869 C C . SER A 1 116 ? 17.720 -6.360 -26.547 1.00 86.00 116 SER A C 1
ATOM 871 O O . SER A 1 116 ? 18.622 -6.544 -27.366 1.00 86.00 116 SER A O 1
ATOM 873 N N . GLU A 1 117 ? 16.927 -5.288 -26.594 1.00 87.50 117 GLU A N 1
ATOM 874 C CA . GLU A 1 117 ? 17.034 -4.282 -27.657 1.00 87.50 117 GLU A CA 1
ATOM 875 C C . GLU A 1 117 ? 18.292 -3.414 -27.511 1.00 87.50 117 GLU A C 1
ATOM 877 O O . GLU A 1 117 ? 19.002 -3.191 -28.493 1.00 87.50 117 GLU A O 1
ATOM 882 N N . ILE A 1 118 ? 18.642 -2.989 -26.292 1.00 86.38 118 ILE A N 1
ATOM 883 C CA . ILE A 1 118 ? 19.865 -2.213 -26.044 1.00 86.38 118 ILE A CA 1
ATOM 884 C C . ILE A 1 118 ? 21.109 -3.044 -26.342 1.00 86.38 118 ILE A C 1
ATOM 886 O O . ILE A 1 118 ? 22.029 -2.519 -26.958 1.00 86.38 118 ILE A O 1
ATOM 890 N N . ALA A 1 119 ? 21.130 -4.342 -26.026 1.00 83.06 119 ALA A N 1
ATOM 891 C CA . ALA A 1 119 ? 22.244 -5.208 -26.408 1.00 83.06 119 ALA A CA 1
ATOM 892 C C . ALA A 1 119 ? 22.456 -5.244 -27.933 1.00 83.06 119 ALA A C 1
ATOM 894 O O . ALA A 1 119 ? 23.595 -5.233 -28.396 1.00 83.06 119 ALA A O 1
ATOM 895 N N . ARG A 1 120 ? 21.378 -5.236 -28.733 1.00 81.56 120 ARG A N 1
ATOM 896 C CA . ARG A 1 120 ? 21.486 -5.155 -30.203 1.00 81.56 120 ARG A CA 1
ATOM 897 C C . ARG A 1 120 ? 22.048 -3.811 -30.660 1.00 81.56 120 ARG A C 1
ATOM 899 O O . ARG A 1 120 ? 22.882 -3.782 -31.562 1.00 81.56 120 ARG A O 1
ATOM 906 N N . ILE A 1 121 ? 21.604 -2.715 -30.047 1.00 82.25 121 ILE A N 1
ATOM 907 C CA . ILE A 1 121 ? 22.045 -1.355 -30.384 1.00 82.25 121 ILE A CA 1
ATOM 908 C C . ILE A 1 121 ? 23.505 -1.136 -29.973 1.00 82.25 121 ILE A C 1
ATOM 910 O O . ILE A 1 121 ? 24.292 -0.645 -30.778 1.00 82.25 121 ILE A O 1
ATOM 914 N N . ASP A 1 122 ? 23.896 -1.542 -28.764 1.00 80.75 122 ASP A N 1
ATOM 915 C CA . ASP A 1 122 ? 25.246 -1.353 -28.223 1.00 80.75 122 ASP A CA 1
ATOM 916 C C . ASP A 1 122 ? 26.310 -2.117 -29.022 1.00 80.75 122 ASP A C 1
ATOM 918 O O . ASP A 1 122 ? 27.431 -1.628 -29.165 1.00 80.75 122 ASP A O 1
ATOM 922 N N . VAL A 1 123 ? 25.965 -3.272 -29.605 1.00 76.25 123 VAL A N 1
ATOM 923 C CA . VAL A 1 123 ? 26.857 -4.006 -30.522 1.00 76.25 123 VAL A CA 1
ATOM 924 C C . VAL A 1 123 ? 27.162 -3.199 -31.790 1.00 76.25 123 VAL A C 1
ATOM 926 O O . VAL A 1 123 ? 28.260 -3.311 -32.330 1.00 76.25 123 VAL A O 1
ATOM 929 N N . ILE A 1 124 ? 26.212 -2.388 -32.265 1.00 78.12 124 ILE A N 1
ATOM 930 C CA . ILE A 1 124 ? 26.334 -1.619 -33.513 1.00 78.12 124 ILE A CA 1
ATOM 931 C C . ILE A 1 124 ? 26.921 -0.225 -33.257 1.00 78.12 124 ILE A C 1
ATOM 933 O O . ILE A 1 124 ? 27.736 0.259 -34.041 1.00 78.12 124 ILE A O 1
ATOM 937 N N . HIS A 1 125 ? 26.491 0.431 -32.181 1.00 81.56 125 HIS A N 1
ATOM 938 C CA . HIS A 1 125 ? 26.735 1.853 -31.938 1.00 81.56 125 HIS A CA 1
ATOM 939 C C . HIS A 1 125 ? 27.689 2.141 -30.776 1.00 81.56 125 HIS A C 1
ATOM 941 O O . HIS A 1 125 ? 28.079 3.295 -30.611 1.00 81.56 125 HIS A O 1
ATOM 947 N N . HIS A 1 126 ? 28.074 1.133 -29.982 1.00 78.81 126 HIS A N 1
ATOM 948 C CA . HIS A 1 126 ? 28.916 1.295 -28.790 1.00 78.81 126 HIS A CA 1
ATOM 949 C C . HIS A 1 126 ? 28.419 2.399 -27.842 1.00 78.81 126 HIS A C 1
ATOM 951 O O . HIS A 1 126 ? 29.212 3.155 -27.282 1.00 78.81 126 HIS A O 1
ATOM 957 N N . SER A 1 127 ? 27.098 2.515 -27.685 1.00 76.81 127 SER A N 1
ATOM 958 C CA . SER A 1 127 ? 26.479 3.621 -26.953 1.00 76.81 127 SER A CA 1
ATOM 959 C C . SER A 1 127 ? 26.675 3.566 -25.435 1.00 76.81 127 SER A C 1
ATOM 961 O O . SER A 1 127 ? 26.620 4.607 -24.790 1.00 76.81 127 SER A O 1
ATOM 963 N N . GLY A 1 128 ? 26.936 2.387 -24.861 1.00 76.88 128 GLY A N 1
ATOM 964 C CA . GLY A 1 128 ? 27.199 2.217 -23.427 1.00 76.88 128 GLY A CA 1
ATOM 965 C C . GLY A 1 128 ? 25.938 2.189 -22.553 1.00 76.88 128 GLY A C 1
ATOM 966 O O . GLY A 1 128 ? 26.046 2.066 -21.332 1.00 76.88 128 GLY A O 1
ATOM 967 N N . PHE A 1 129 ? 24.748 2.239 -23.160 1.00 81.44 129 PHE A N 1
ATOM 968 C CA . PHE A 1 129 ? 23.464 2.261 -22.453 1.00 81.44 129 PHE A CA 1
ATOM 969 C C . PHE A 1 129 ? 23.174 0.969 -21.680 1.00 81.44 129 PHE A C 1
ATOM 971 O O . PHE A 1 129 ? 22.425 0.992 -20.703 1.00 81.44 129 PHE A O 1
ATOM 978 N N . GLY A 1 130 ? 23.779 -0.160 -22.061 1.00 80.88 130 GLY A N 1
ATOM 979 C CA . GLY A 1 130 ? 23.628 -1.421 -21.337 1.00 80.88 130 GLY A CA 1
ATOM 980 C C . GLY A 1 130 ? 24.088 -1.337 -19.877 1.00 80.88 130 GLY A C 1
ATOM 981 O O . GLY A 1 130 ? 23.480 -1.964 -19.006 1.00 80.88 130 GLY A O 1
ATOM 982 N N . GLY A 1 131 ? 25.111 -0.524 -19.587 1.00 83.38 131 GLY A N 1
ATOM 983 C CA . GLY A 1 131 ? 25.583 -0.285 -18.220 1.00 83.38 131 GLY A CA 1
ATOM 984 C C . GLY A 1 131 ? 24.551 0.463 -17.374 1.00 83.38 131 GLY A C 1
ATOM 985 O O . GLY A 1 131 ? 24.180 -0.006 -16.299 1.00 83.38 131 GLY A O 1
ATOM 986 N N . GLU A 1 132 ? 24.025 1.574 -17.895 1.00 85.38 132 GLU A N 1
ATOM 987 C CA . GLU A 1 132 ? 23.010 2.393 -17.215 1.00 85.38 132 GLU A CA 1
ATOM 988 C C . GLU A 1 132 ? 21.718 1.607 -16.951 1.00 85.38 132 GLU A C 1
ATOM 990 O O . GLU A 1 132 ? 21.142 1.679 -15.862 1.00 85.38 132 GLU A O 1
ATOM 995 N N . LEU A 1 133 ? 21.281 0.797 -17.922 1.00 87.50 133 LEU A N 1
ATOM 996 C CA . LEU A 1 133 ? 20.102 -0.052 -17.761 1.00 87.50 133 LEU A CA 1
ATOM 997 C C . LEU A 1 133 ? 20.311 -1.133 -16.691 1.00 87.50 133 LEU A C 1
ATOM 999 O O . LEU A 1 133 ? 19.383 -1.449 -15.945 1.00 87.50 133 LEU A O 1
ATOM 1003 N N . THR A 1 134 ? 21.519 -1.690 -16.599 1.00 87.81 134 THR A N 1
ATOM 1004 C CA . THR A 1 134 ? 21.868 -2.682 -15.571 1.00 87.81 134 THR A CA 1
ATOM 1005 C C . THR A 1 134 ? 21.820 -2.064 -14.176 1.00 87.81 134 THR A C 1
ATOM 1007 O O . THR A 1 134 ? 21.252 -2.659 -13.262 1.00 87.81 134 THR A O 1
ATOM 1010 N N . GLU A 1 135 ? 22.348 -0.850 -14.009 1.00 91.12 135 GLU A N 1
ATOM 1011 C CA . GLU A 1 135 ? 22.283 -0.126 -12.736 1.00 91.12 135 GLU A CA 1
ATOM 1012 C C . GLU A 1 135 ? 20.838 0.221 -12.347 1.00 91.12 135 GLU A C 1
ATOM 1014 O O . GLU A 1 135 ? 20.440 0.070 -11.189 1.00 91.12 135 GLU A O 1
ATOM 1019 N N . LEU A 1 136 ? 20.021 0.656 -13.313 1.00 91.12 136 LEU A N 1
ATOM 1020 C CA . LEU A 1 136 ? 18.608 0.938 -13.071 1.00 91.12 136 LEU A CA 1
ATOM 1021 C C . LEU A 1 136 ? 17.838 -0.324 -12.659 1.00 91.12 136 LEU A C 1
ATOM 1023 O O . LEU A 1 136 ? 17.083 -0.267 -11.687 1.00 91.12 136 LEU A O 1
ATOM 1027 N N . LYS A 1 137 ? 18.071 -1.460 -13.332 1.00 91.81 137 LYS A N 1
ATOM 1028 C CA . LYS A 1 137 ? 17.491 -2.742 -12.916 1.00 91.81 137 LYS A CA 1
ATOM 1029 C C . LYS A 1 137 ? 17.952 -3.130 -11.509 1.00 91.81 137 LYS A C 1
ATOM 1031 O O . LYS A 1 137 ? 17.123 -3.524 -10.702 1.00 91.81 137 LYS A O 1
ATOM 1036 N N . GLY A 1 138 ? 19.235 -2.964 -11.189 1.00 92.12 138 GLY A N 1
ATOM 1037 C CA . GLY A 1 138 ? 19.757 -3.259 -9.853 1.00 92.12 138 GLY A CA 1
ATOM 1038 C C . GLY A 1 138 ? 19.051 -2.460 -8.753 1.00 92.12 138 GLY A C 1
ATOM 1039 O O . GLY A 1 138 ? 18.663 -3.025 -7.735 1.00 92.12 138 GLY A O 1
ATOM 1040 N N . ARG A 1 139 ? 18.805 -1.161 -8.973 1.00 94.06 139 ARG A N 1
ATOM 1041 C CA . ARG A 1 139 ? 18.028 -0.329 -8.034 1.00 94.06 139 ARG A CA 1
ATOM 1042 C C . ARG A 1 139 ? 16.587 -0.810 -7.885 1.00 94.06 139 ARG A C 1
ATOM 1044 O O . ARG A 1 139 ? 16.081 -0.857 -6.768 1.00 94.06 139 ARG A O 1
ATOM 1051 N N . TYR A 1 140 ? 15.942 -1.164 -8.994 1.00 93.12 140 TYR A N 1
ATOM 1052 C CA . TYR A 1 140 ? 14.596 -1.733 -8.975 1.00 93.12 140 TYR A CA 1
ATOM 1053 C C . TYR A 1 140 ? 14.541 -3.048 -8.178 1.00 93.12 140 TYR A C 1
ATOM 1055 O O . TYR A 1 140 ? 13.694 -3.191 -7.298 1.00 93.12 140 TYR A O 1
ATOM 1063 N N . ASP A 1 141 ? 15.480 -3.965 -8.421 1.00 92.38 141 ASP A N 1
ATOM 1064 C CA . ASP A 1 141 ? 15.555 -5.257 -7.733 1.00 92.38 141 ASP A CA 1
ATOM 1065 C C . ASP A 1 141 ? 15.767 -5.079 -6.218 1.00 92.38 141 ASP A C 1
ATOM 1067 O O . ASP A 1 141 ? 15.146 -5.790 -5.425 1.00 92.38 141 ASP A O 1
ATOM 1071 N N . THR A 1 142 ? 16.578 -4.098 -5.800 1.00 94.50 142 THR A N 1
ATOM 1072 C CA . THR A 1 142 ? 16.750 -3.742 -4.380 1.00 94.50 142 THR A CA 1
ATOM 1073 C C . THR A 1 142 ? 15.438 -3.285 -3.749 1.00 94.50 142 THR A C 1
ATOM 1075 O O . THR A 1 142 ? 15.048 -3.825 -2.718 1.00 94.50 142 THR A O 1
ATOM 1078 N N . ILE A 1 143 ? 14.722 -2.348 -4.381 1.00 93.00 143 ILE A N 1
ATOM 1079 C CA . ILE A 1 143 ? 13.430 -1.852 -3.874 1.00 93.00 143 ILE A CA 1
ATOM 1080 C C . ILE A 1 143 ? 12.425 -3.003 -3.753 1.00 93.00 143 ILE A C 1
ATOM 1082 O O . ILE A 1 143 ? 11.713 -3.123 -2.754 1.00 93.00 143 ILE A O 1
ATOM 1086 N N . LEU A 1 144 ? 12.384 -3.882 -4.756 1.00 92.44 144 LEU A N 1
ATOM 1087 C CA . LEU A 1 144 ? 11.500 -5.040 -4.748 1.00 92.44 144 LEU A CA 1
ATOM 1088 C C . LEU A 1 144 ? 11.863 -6.028 -3.627 1.00 92.44 144 LEU A C 1
ATOM 1090 O O . LEU A 1 144 ? 10.971 -6.592 -2.995 1.00 92.44 144 LEU A O 1
ATOM 1094 N N . SER A 1 145 ? 13.155 -6.225 -3.354 1.00 92.06 145 SER A N 1
ATOM 1095 C CA . SER A 1 145 ? 13.622 -7.050 -2.235 1.00 92.06 145 SER A CA 1
ATOM 1096 C C . SER A 1 145 ? 13.229 -6.452 -0.886 1.00 92.06 145 SER A C 1
ATOM 1098 O O . SER A 1 145 ? 12.652 -7.151 -0.060 1.00 92.06 145 SER A O 1
ATOM 1100 N N . GLU A 1 146 ? 13.467 -5.157 -0.675 1.00 91.88 146 GLU A N 1
ATOM 1101 C CA . GLU A 1 146 ? 13.109 -4.463 0.569 1.00 91.88 146 GLU A CA 1
ATOM 1102 C C . GLU A 1 146 ? 11.597 -4.512 0.836 1.00 91.88 146 GLU A C 1
ATOM 1104 O O . GLU A 1 146 ? 11.161 -4.718 1.973 1.00 91.88 146 GLU A O 1
ATOM 1109 N N . SER A 1 147 ? 10.788 -4.380 -0.220 1.00 89.06 147 SER A N 1
ATOM 1110 C CA . SER A 1 147 ? 9.333 -4.525 -0.143 1.00 89.06 147 SER A CA 1
ATOM 1111 C C . SER A 1 147 ? 8.920 -5.940 0.283 1.00 89.06 147 SER A C 1
ATOM 1113 O O . SER A 1 147 ? 8.081 -6.094 1.174 1.00 89.06 147 SER A O 1
ATOM 1115 N N . ARG A 1 148 ? 9.551 -6.979 -0.280 1.00 90.00 148 ARG A N 1
ATOM 1116 C CA . ARG A 1 148 ? 9.310 -8.382 0.105 1.00 90.00 148 ARG A CA 1
ATOM 1117 C C . ARG A 1 148 ? 9.721 -8.664 1.547 1.00 90.00 148 ARG A C 1
ATOM 1119 O O . ARG A 1 148 ? 8.974 -9.325 2.263 1.00 90.00 148 ARG A O 1
ATOM 1126 N N . ASP A 1 149 ? 10.855 -8.133 1.991 1.00 91.62 149 ASP A N 1
ATOM 1127 C CA . ASP A 1 149 ? 11.322 -8.286 3.371 1.00 91.62 149 ASP A CA 1
ATOM 1128 C C . ASP A 1 149 ? 10.369 -7.612 4.364 1.00 91.62 149 ASP A C 1
ATOM 1130 O O . ASP A 1 149 ? 10.085 -8.147 5.438 1.00 91.62 149 ASP A O 1
ATOM 1134 N N . LEU A 1 150 ? 9.831 -6.440 4.014 1.00 89.69 150 LEU A N 1
ATOM 1135 C CA . LEU A 1 150 ? 8.795 -5.789 4.810 1.00 89.69 150 LEU A CA 1
ATOM 1136 C C . LEU A 1 150 ? 7.520 -6.638 4.882 1.00 89.69 150 LEU A C 1
ATOM 1138 O 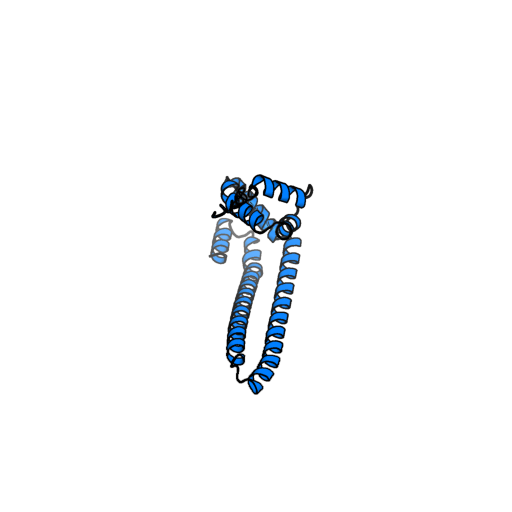O . LEU A 1 150 ? 7.014 -6.849 5.982 1.00 89.69 150 LEU A O 1
ATOM 1142 N N . ALA A 1 151 ? 7.040 -7.162 3.752 1.00 87.75 151 ALA A N 1
ATOM 1143 C CA . ALA A 1 151 ? 5.864 -8.030 3.718 1.00 87.75 151 ALA A CA 1
ATOM 1144 C C . ALA A 1 151 ? 6.061 -9.305 4.559 1.00 87.75 151 ALA A C 1
ATOM 1146 O O . ALA A 1 151 ? 5.179 -9.678 5.330 1.00 87.75 151 ALA A O 1
ATOM 1147 N N . ALA A 1 152 ? 7.238 -9.934 4.484 1.00 88.81 152 ALA A N 1
ATOM 1148 C CA . ALA A 1 152 ? 7.569 -11.107 5.290 1.00 88.81 152 ALA A CA 1
ATOM 1149 C C . ALA A 1 152 ? 7.590 -10.794 6.795 1.00 88.81 152 ALA A C 1
ATOM 1151 O O . ALA A 1 152 ? 7.065 -11.569 7.594 1.00 88.81 152 ALA A O 1
ATOM 1152 N N . ARG A 1 153 ? 8.154 -9.643 7.192 1.00 87.19 153 ARG A N 1
ATOM 1153 C CA . ARG A 1 153 ? 8.128 -9.191 8.593 1.00 87.19 153 ARG A CA 1
ATOM 1154 C C . ARG A 1 153 ? 6.709 -8.932 9.086 1.00 87.19 153 ARG A C 1
ATOM 1156 O O . ARG A 1 153 ? 6.386 -9.357 10.188 1.00 87.19 153 ARG A O 1
ATOM 1163 N N . LEU A 1 154 ? 5.874 -8.280 8.273 1.00 86.31 154 LEU A N 1
ATOM 1164 C CA . LEU A 1 154 ? 4.465 -8.049 8.600 1.00 86.31 154 LEU A CA 1
ATOM 1165 C C . LEU A 1 154 ? 3.717 -9.371 8.777 1.00 86.31 154 LEU A C 1
ATOM 1167 O O . LEU A 1 154 ? 3.047 -9.543 9.786 1.00 86.31 154 LEU A O 1
ATOM 1171 N N . SER A 1 155 ? 3.898 -10.325 7.860 1.00 87.44 155 SER A N 1
ATOM 1172 C CA . SER A 1 155 ? 3.290 -11.657 7.971 1.00 87.44 155 SER A CA 1
ATOM 1173 C C . SER A 1 155 ? 3.696 -12.357 9.266 1.00 87.44 155 SER A C 1
ATOM 1175 O O . SER A 1 155 ? 2.836 -12.824 10.002 1.00 87.44 155 SER A O 1
ATOM 1177 N N . ALA A 1 156 ? 4.992 -12.377 9.588 1.00 86.25 156 ALA A N 1
ATOM 1178 C CA . ALA A 1 156 ? 5.476 -12.995 10.820 1.00 86.25 156 ALA A CA 1
ATOM 1179 C C . ALA A 1 156 ? 4.919 -12.303 12.077 1.00 86.25 156 ALA A C 1
ATOM 1181 O O . ALA A 1 156 ? 4.641 -12.958 13.080 1.00 86.25 156 ALA A O 1
ATOM 1182 N N . GLN A 1 157 ? 4.756 -10.980 12.033 1.00 84.50 157 GLN A N 1
ATOM 1183 C CA . GLN A 1 157 ? 4.174 -10.216 13.130 1.00 84.50 157 GLN A CA 1
ATOM 1184 C C . GLN A 1 157 ? 2.677 -10.526 13.299 1.00 84.50 157 GLN A C 1
ATOM 1186 O O . GLN A 1 157 ? 2.241 -10.773 14.422 1.00 84.50 157 GLN A O 1
ATOM 1191 N N . THR A 1 158 ? 1.918 -10.625 12.204 1.00 84.81 158 THR A N 1
ATOM 1192 C CA . THR A 1 158 ? 0.517 -11.077 12.222 1.00 84.81 158 THR A CA 1
ATOM 1193 C C . THR A 1 158 ? 0.387 -12.501 12.765 1.00 84.81 158 THR A C 1
ATOM 1195 O O . THR A 1 158 ? -0.454 -12.745 13.626 1.00 84.81 158 THR A O 1
ATOM 1198 N N . ASP A 1 159 ? 1.273 -13.422 12.378 1.00 87.62 159 ASP A N 1
ATOM 1199 C CA . ASP A 1 159 ? 1.266 -14.791 12.911 1.00 87.62 159 ASP A CA 1
ATOM 1200 C C . ASP A 1 159 ? 1.467 -14.811 14.438 1.00 87.62 159 ASP A C 1
ATOM 1202 O O . ASP A 1 159 ? 0.812 -15.571 15.154 1.00 87.62 159 ASP A O 1
ATOM 1206 N N . ILE A 1 160 ? 2.360 -13.963 14.966 1.00 83.38 160 ILE A N 1
ATOM 1207 C CA . ILE A 1 160 ? 2.567 -13.817 16.416 1.00 83.38 160 ILE A CA 1
ATOM 1208 C C . ILE A 1 160 ? 1.309 -13.253 17.083 1.00 83.38 160 ILE A C 1
ATOM 1210 O O . ILE A 1 160 ? 0.917 -13.735 18.152 1.00 83.38 160 ILE A O 1
ATOM 1214 N N . PHE A 1 161 ? 0.670 -12.259 16.468 1.00 84.19 161 PHE A N 1
ATOM 1215 C CA . PHE A 1 161 ? -0.577 -11.693 16.968 1.00 84.19 161 PHE A CA 1
ATOM 1216 C C . PHE A 1 161 ? -1.665 -12.760 17.100 1.00 84.19 161 PHE A C 1
ATOM 1218 O O . PHE A 1 161 ? -2.210 -12.950 18.190 1.00 84.19 161 PHE A O 1
ATOM 1225 N N . ASP A 1 162 ? -1.921 -13.507 16.029 1.00 85.75 162 ASP A N 1
ATOM 1226 C CA . ASP A 1 162 ? -2.982 -14.511 15.980 1.00 85.75 162 ASP A CA 1
ATOM 1227 C C . ASP A 1 162 ? -2.692 -15.710 16.886 1.00 85.75 162 ASP A C 1
ATOM 1229 O O . ASP A 1 162 ? -3.592 -16.229 17.550 1.00 85.75 162 ASP A O 1
ATOM 1233 N N . ALA A 1 163 ? -1.433 -16.148 16.956 1.00 86.00 163 ALA A N 1
ATOM 1234 C CA . ALA A 1 163 ? -1.058 -17.324 17.733 1.00 86.00 163 ALA A CA 1
ATOM 1235 C C . ALA A 1 163 ? -0.889 -17.044 19.233 1.00 86.00 163 ALA A C 1
ATOM 1237 O O . ALA A 1 163 ? -1.071 -17.954 20.045 1.00 86.00 163 ALA A O 1
ATOM 1238 N N . GLN A 1 164 ? -0.500 -15.824 19.620 1.00 83.31 164 GLN A N 1
ATOM 1239 C CA . GLN A 1 164 ? -0.115 -15.519 21.004 1.00 83.31 164 GLN A CA 1
ATOM 1240 C C . GLN A 1 164 ? -0.964 -14.418 21.629 1.00 83.31 164 GLN A C 1
ATOM 1242 O O . GLN A 1 164 ? -1.459 -14.595 22.742 1.00 83.31 164 GLN A O 1
ATOM 1247 N N . ILE A 1 165 ? -1.166 -13.302 20.930 1.00 82.94 165 ILE A N 1
ATOM 1248 C CA . ILE A 1 165 ? -1.839 -12.130 21.499 1.00 82.94 165 ILE A CA 1
ATOM 1249 C C . ILE A 1 165 ? -3.350 -12.348 21.556 1.00 82.94 165 ILE A C 1
ATOM 1251 O O . ILE A 1 165 ? -3.954 -12.187 22.618 1.00 82.94 165 ILE A O 1
ATOM 1255 N N . LEU A 1 166 ? -3.962 -12.787 20.456 1.00 82.81 166 LEU A N 1
ATOM 1256 C CA . LEU A 1 166 ? -5.410 -12.968 20.361 1.00 82.81 166 LEU A CA 1
ATOM 1257 C C . LEU A 1 166 ? -5.950 -14.006 21.368 1.00 82.81 166 LEU A C 1
ATOM 1259 O O . LEU A 1 166 ? -6.897 -13.693 22.097 1.00 82.81 166 LEU A O 1
ATOM 1263 N N . PRO A 1 167 ? -5.344 -15.204 21.523 1.00 85.31 167 PRO A N 1
ATOM 1264 C CA . PRO A 1 167 ? -5.792 -16.173 22.519 1.00 85.31 167 PRO A CA 1
ATOM 1265 C C . PRO A 1 167 ? -5.618 -15.651 23.945 1.00 85.31 167 PRO A C 1
ATOM 1267 O O . PRO A 1 167 ? -6.450 -15.923 24.803 1.00 85.31 167 PRO A O 1
ATOM 1270 N N . MET A 1 168 ? -4.561 -14.880 24.202 1.00 80.19 168 MET A N 1
ATOM 1271 C CA . MET A 1 168 ? -4.239 -14.345 25.522 1.00 80.19 168 MET A CA 1
ATOM 1272 C C . MET A 1 168 ? -5.171 -13.204 25.945 1.00 80.19 168 MET A C 1
ATOM 1274 O O . MET A 1 168 ? -5.587 -13.159 27.101 1.00 80.19 168 MET A O 1
ATOM 1278 N N . VAL A 1 169 ? -5.564 -12.312 25.034 1.00 80.75 169 VAL A N 1
ATOM 1279 C CA . VAL A 1 169 ? -6.571 -11.274 25.328 1.00 80.75 169 VAL A CA 1
ATOM 1280 C C . VAL A 1 169 ? -7.933 -11.905 25.646 1.00 80.75 169 VAL A C 1
ATOM 1282 O O . VAL A 1 169 ? -8.663 -11.404 26.506 1.00 80.75 169 VAL A O 1
ATOM 1285 N N . ASN A 1 170 ? -8.229 -13.058 25.046 1.00 82.31 170 ASN A N 1
ATOM 1286 C CA . ASN A 1 170 ? -9.448 -13.832 25.286 1.00 82.31 170 ASN A CA 1
ATOM 1287 C C . ASN A 1 170 ? -9.402 -14.712 26.549 1.00 82.31 170 ASN A C 1
ATOM 1289 O O . ASN A 1 170 ? -10.373 -15.403 26.846 1.00 82.31 170 ASN A O 1
ATOM 1293 N N . ARG A 1 171 ? -8.304 -14.699 27.314 1.00 82.06 171 ARG A N 1
ATOM 1294 C CA . ARG A 1 171 ? -8.203 -15.449 28.571 1.00 82.06 171 ARG A CA 1
ATOM 1295 C C . ARG A 1 171 ? -8.923 -14.745 29.717 1.0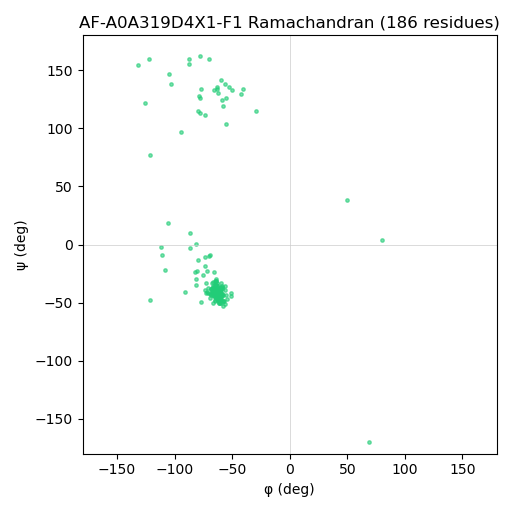0 82.06 171 ARG A C 1
ATOM 1297 O O . ARG A 1 171 ? -8.637 -13.586 30.014 1.00 82.06 171 ARG A O 1
ATOM 1304 N N . ASP A 1 172 ? -9.801 -15.462 30.407 1.00 85.19 172 ASP A N 1
ATOM 1305 C CA . ASP A 1 172 ? -10.562 -14.929 31.547 1.00 85.19 172 ASP A CA 1
ATOM 1306 C C . ASP A 1 172 ? -9.762 -14.894 32.862 1.00 85.19 172 ASP A C 1
ATOM 1308 O O . ASP A 1 172 ? -10.176 -14.250 33.823 1.00 85.19 172 ASP A O 1
ATOM 1312 N N . ASP A 1 173 ? -8.608 -15.568 32.920 1.00 88.38 173 ASP A N 1
ATOM 1313 C CA . ASP A 1 173 ? -7.755 -15.647 34.113 1.00 88.38 173 ASP A CA 1
ATOM 1314 C C . ASP A 1 173 ? -6.750 -14.489 34.247 1.00 88.38 173 ASP A C 1
ATOM 1316 O O . ASP A 1 173 ? -6.039 -14.408 35.249 1.00 88.38 173 ASP A O 1
ATOM 1320 N N . LEU A 1 174 ? -6.705 -13.580 33.267 1.00 85.31 174 LEU A N 1
ATOM 1321 C CA . LEU A 1 174 ? -5.858 -12.386 33.277 1.00 85.31 174 LEU A CA 1
ATOM 1322 C C . LEU A 1 174 ? -6.669 -11.131 33.603 1.00 85.31 174 LEU A C 1
ATOM 1324 O O . LEU A 1 174 ? -7.758 -10.915 33.064 1.00 85.31 174 LEU A O 1
ATOM 1328 N N . THR A 1 175 ? -6.106 -10.258 34.438 1.00 88.44 175 THR A N 1
ATOM 1329 C CA . THR A 1 175 ? -6.695 -8.940 34.698 1.00 88.44 175 THR A CA 1
ATOM 1330 C C . THR A 1 175 ? -6.568 -8.034 33.473 1.00 88.44 175 THR A C 1
ATOM 1332 O O . THR A 1 175 ? -5.714 -8.235 32.607 1.00 88.44 175 THR A O 1
ATOM 1335 N N . VAL A 1 176 ? -7.406 -6.996 33.407 1.00 83.38 176 VAL A N 1
ATOM 1336 C CA . VAL A 1 176 ? -7.350 -5.988 32.334 1.00 83.38 176 VAL A CA 1
ATOM 1337 C C . VAL A 1 176 ? -5.957 -5.355 32.245 1.00 83.38 176 VAL A C 1
ATOM 1339 O O . VAL A 1 176 ? -5.400 -5.277 31.155 1.00 83.38 176 VAL A O 1
ATOM 1342 N N . ASP A 1 177 ? -5.348 -5.009 33.381 1.00 86.00 177 ASP A N 1
ATOM 1343 C CA . ASP A 1 177 ? -4.008 -4.406 33.423 1.00 86.00 177 ASP A CA 1
ATOM 1344 C C . ASP A 1 177 ? -2.921 -5.344 32.874 1.00 86.00 177 ASP A C 1
ATOM 1346 O O . ASP A 1 177 ? -2.009 -4.904 32.178 1.00 86.00 177 ASP A O 1
ATOM 1350 N N . GLN A 1 178 ? -3.029 -6.652 33.135 1.00 83.06 178 GLN A N 1
ATOM 1351 C CA . GLN A 1 178 ? -2.100 -7.648 32.590 1.00 83.06 178 GLN A CA 1
ATOM 1352 C C . GLN A 1 178 ? -2.243 -7.782 31.073 1.00 83.06 178 GLN A C 1
ATOM 1354 O O . GLN A 1 178 ? -1.238 -7.889 30.373 1.00 83.06 178 GLN A O 1
ATOM 1359 N N . LYS A 1 179 ? -3.480 -7.742 30.561 1.00 84.38 179 LYS A N 1
ATOM 1360 C CA . LYS A 1 179 ? -3.748 -7.759 29.117 1.00 84.38 179 LYS A CA 1
ATOM 1361 C C . LYS A 1 179 ? -3.179 -6.512 28.439 1.00 84.38 179 LYS A C 1
ATOM 1363 O O . LYS A 1 179 ? -2.510 -6.649 27.421 1.00 84.38 179 LYS A O 1
ATOM 1368 N N . ILE A 1 180 ? -3.380 -5.330 29.028 1.00 84.44 180 ILE A N 1
ATOM 1369 C CA . ILE A 1 180 ? -2.840 -4.060 28.516 1.00 84.44 180 ILE A CA 1
ATOM 1370 C C . ILE A 1 180 ? -1.310 -4.100 28.470 1.00 84.44 180 ILE A C 1
ATOM 1372 O O . ILE A 1 180 ? -0.738 -3.868 27.414 1.00 84.44 180 ILE A O 1
ATOM 1376 N N . MET A 1 181 ? -0.648 -4.487 29.566 1.00 82.69 181 MET A N 1
ATOM 1377 C CA . MET A 1 181 ? 0.819 -4.542 29.634 1.00 82.69 181 MET A CA 1
ATOM 1378 C C . MET A 1 181 ? 1.438 -5.427 28.539 1.00 82.69 181 MET A C 1
ATOM 1380 O O . MET A 1 181 ? 2.523 -5.146 28.036 1.00 82.69 181 MET A O 1
ATOM 1384 N N . LEU A 1 182 ? 0.763 -6.517 28.178 1.00 75.88 182 LEU A N 1
ATOM 1385 C CA . LEU A 1 182 ? 1.251 -7.457 27.170 1.00 75.88 182 LEU A CA 1
ATOM 1386 C C . LEU A 1 182 ? 0.961 -6.986 25.741 1.00 75.88 182 LEU A C 1
ATOM 1388 O O . LEU A 1 182 ? 1.785 -7.203 24.855 1.00 75.88 182 LEU A O 1
ATOM 1392 N N . VAL A 1 183 ? -0.173 -6.316 25.520 1.00 83.25 183 VAL A N 1
ATOM 1393 C CA . VAL A 1 183 ? -0.449 -5.628 24.252 1.00 83.25 183 VAL A CA 1
ATOM 1394 C C . VAL A 1 183 ? 0.573 -4.510 24.029 1.00 83.25 183 VAL A C 1
ATOM 1396 O O . VAL A 1 183 ? 1.140 -4.428 22.945 1.00 83.25 183 VAL A O 1
ATOM 1399 N N . ASP A 1 184 ? 0.901 -3.733 25.063 1.00 83.62 184 ASP A N 1
ATOM 1400 C CA . ASP A 1 184 ? 1.938 -2.698 24.999 1.00 83.62 184 ASP A CA 1
ATOM 1401 C C . ASP A 1 184 ? 3.324 -3.283 24.686 1.00 83.62 184 ASP A C 1
ATOM 1403 O O . ASP A 1 184 ? 4.077 -2.695 23.917 1.00 83.62 184 ASP A O 1
ATOM 1407 N N . TRP A 1 185 ? 3.662 -4.463 25.223 1.00 81.00 185 TRP A N 1
ATOM 1408 C CA . TRP A 1 185 ? 4.907 -5.160 24.871 1.00 81.00 185 TRP A CA 1
ATOM 1409 C C . TRP A 1 185 ? 4.951 -5.596 23.401 1.00 81.00 185 TRP A C 1
ATOM 1411 O O . TRP A 1 185 ? 6.005 -5.539 22.780 1.00 81.00 185 TRP A O 1
ATOM 1421 N N . TYR A 1 186 ? 3.822 -6.040 22.851 1.00 77.50 186 TYR A N 1
ATOM 1422 C CA . TYR A 1 186 ? 3.730 -6.470 21.456 1.00 77.50 186 TYR A CA 1
ATOM 1423 C C . TYR A 1 186 ? 3.774 -5.294 20.464 1.00 77.50 186 TYR A C 1
ATOM 1425 O O . TYR A 1 186 ? 4.288 -5.443 19.356 1.00 77.50 186 TYR A O 1
ATOM 1433 N N . ILE A 1 187 ? 3.220 -4.139 20.850 1.00 76.44 187 ILE A N 1
ATOM 1434 C CA . ILE A 1 187 ? 3.198 -2.915 20.032 1.00 76.44 187 ILE A CA 1
ATOM 1435 C C . ILE A 1 187 ? 4.519 -2.123 20.145 1.00 76.44 187 ILE A C 1
ATOM 1437 O O . ILE A 1 187 ? 4.825 -1.341 19.244 1.00 76.44 187 ILE A O 1
ATOM 1441 N N . GLY A 1 188 ? 5.263 -2.305 21.244 1.00 56.69 188 GLY A N 1
ATOM 1442 C CA . GLY A 1 188 ? 6.468 -1.551 21.621 1.00 56.69 188 GLY A CA 1
ATOM 1443 C C . GLY A 1 188 ? 7.666 -1.667 20.686 1.00 56.69 188 GLY A C 1
ATOM 1444 O O . GLY A 1 188 ? 7.995 -2.792 20.251 1.00 56.69 188 GLY A O 1
#

pLDDT: mean 82.25, std 12.88, range [36.66, 94.5]

Solvent-accessible surface area (backbone atoms only — not comparable to full-atom values): 11110 Å² total; per-residue (Å²): 141,82,85,82,82,82,76,81,80,76,82,77,83,68,77,77,76,79,77,76,49,48,69,59,48,49,55,49,49,52,62,72,36,42,100,70,73,47,73,68,44,61,59,58,44,62,84,75,50,53,73,69,52,49,49,32,48,62,73,40,39,79,85,64,56,85,66,82,45,72,67,49,44,50,52,50,52,54,51,50,53,53,48,64,73,29,69,72,40,48,54,50,51,52,49,51,52,52,51,51,54,51,50,52,54,51,51,51,52,48,50,54,52,50,51,56,54,40,53,59,47,37,75,76,66,68,69,60,57,60,58,60,51,50,53,52,49,50,54,50,53,49,54,53,47,54,52,49,53,50,52,51,51,51,52,55,50,50,51,47,39,63,73,50,48,53,59,54,64,71,38,84,93,56,54,70,68,59,45,49,57,52,50,49,62,73,74,100

Radius of gyration: 28.27 Å; Cα contacts (8 Å, |Δi|>4): 56; chains: 1; bounding box: 56×81×79 Å

Secondary structure (DSSP, 8-state):
------PPPPPP----S-PPPHHHHHHHHHHHH-SS--HHHHHTTGGGS-HHHHHHHHHHTTTT-S--SHHHHHHHHHHHHHHHTSHHHHHHHHHHHHHHHHHHHHHHHHHHHHHHHHHHHHHHH---HHHHHHHHHHHHHHHHHHHHHHHHHHHHHHHHIIIIIHHHHT-TTS-HHHHHHHHHHHH-